Protein AF-0000000072549663 (afdb_homodimer)

InterPro domains:
  IPR003018 GAF domain [PF13185] (40-149)
  IPR029016 GAF-like domain superfamily [G3DSA:3.30.450.40] (1-154)

Sequence (330 aa):
MTKQEKISNYQLLLAQLEALLDGETNALANLSNASALLNQALPNSVFTGFYLYDGSELILGPFQGGVSCVHIALGKGVCGEVAAKRQTILVDDVRLHDNYISCDATALSEIVVPMVKNDQLLGVLDLDSRLVADYDTIDQDYLEKFVALLVEKTDWNFAMFGEKRMTKQEKISNYQLLLAQLEALLDGETNALANLSNASALLNQALPNSVFTGFYLYDGSELILGPFQGGVSCVHIALGKGVCGEVAAKRQTILVDDVRLHDNYISCDATALSEIVVPMVKNDQLLGVLDL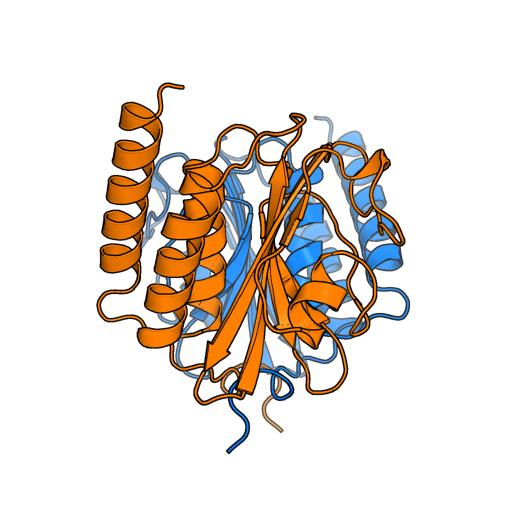DSRLVADYDTIDQDYLEKFVALLVEKTDWNFAMFGEKR

Foldseek 3Di:
DDPVVLLVLLVVLLVVLCVVLVVPAALQVSQQVNQVSVCVSQPQWQKWHWWFDPPFWTAGGHMDHDDFDGTDGQPAAQQNPCQNVVAKDWFQALVPDPNHDDGDPQFGIKIKHFQDDPNHTGTITITTGSHGRPDDPSNVVSVNVVSVSSNVSHDPDDVVDDDDD/DDPVVLLVLLVVLLVVLCVVLVVPAALQVSQQVNQVSVCVSQPQWQKWHWWFDPPFWTAGGHMDHDDFDGTDGQPAAQQNPCQNVVAKDWFQALVPDPNHDDGDPQFGIKIKHFQDDPNHTTTITITTGSHGRPDDPSNVVSVNVVSVSSNVSHDPDDPVDDDDD

pLDDT: mean 95.41, std 6.88, range [57.34, 98.94]

Solvent-accessible surface area (backbone atoms only — not comparable to full-atom values): 16985 Å² total; per-residue (Å²): 132,53,73,66,55,51,51,51,53,47,53,51,49,49,51,51,49,52,58,68,40,60,96,41,36,54,31,58,33,50,44,23,34,48,14,22,49,49,44,71,73,37,84,56,54,48,31,24,26,33,31,34,25,49,84,78,34,31,33,28,32,28,37,33,50,67,59,62,71,47,76,38,48,64,58,43,24,67,62,10,35,16,58,64,68,62,40,69,46,80,38,45,44,44,92,72,42,81,63,56,71,83,63,52,89,64,45,25,12,38,41,31,39,46,36,67,56,95,90,34,73,40,25,32,43,42,38,27,21,55,38,64,52,71,68,50,71,67,49,52,56,51,49,49,50,46,47,50,54,52,57,71,50,33,47,52,58,40,66,57,42,42,72,81,128,131,52,71,66,55,50,52,51,52,48,52,50,49,49,51,51,48,52,59,68,40,61,96,42,34,53,32,59,33,52,46,22,36,47,13,23,48,48,45,70,72,37,85,55,55,48,30,24,25,34,30,34,25,50,86,77,34,32,34,28,33,28,37,32,48,66,60,62,72,47,78,36,47,64,58,43,23,68,62,11,35,16,58,64,68,62,40,68,46,80,38,45,44,44,91,73,42,81,63,55,72,82,62,52,90,64,46,25,11,38,42,31,38,47,37,66,56,95,90,35,72,41,26,30,42,41,37,26,21,57,40,64,52,71,67,51,71,66,51,51,54,50,50,48,50,46,47,51,52,51,58,71,52,34,46,51,59,41,67,56,40,41,74,82,128

Radius of gyration: 19.13 Å; Cα contacts (8 Å, |Δi|>4): 723; chains: 2; bounding box: 38×52×51 Å

Organism: Streptococcus suis (strain BM407) (NCBI:txid568814)

Structure (mmCIF, N/CA/C/O backbone):
data_AF-0000000072549663-model_v1
#
loop_
_entity.id
_entity.type
_entity.pdbx_description
1 polymer 'GAF domain-containing protein'
#
loop_
_atom_site.group_PDB
_atom_site.id
_atom_site.type_symbol
_atom_site.label_atom_id
_atom_site.label_alt_id
_atom_site.label_comp_id
_atom_site.label_asym_id
_atom_site.label_entity_id
_atom_site.label_seq_id
_atom_site.pdbx_PDB_ins_code
_atom_site.Cartn_x
_atom_site.Cartn_y
_atom_site.Cartn_z
_atom_site.occupancy
_atom_site.B_iso_or_equiv
_atom_site.auth_seq_id
_atom_site.auth_comp_id
_atom_site.auth_asym_id
_atom_site.auth_atom_id
_atom_site.pdbx_PDB_model_num
ATOM 1 N N . MET A 1 1 ? 8.406 -7.805 -25.844 1 77.12 1 MET A N 1
ATOM 2 C CA . MET A 1 1 ? 9.633 -8.094 -25.109 1 77.12 1 MET A CA 1
ATOM 3 C C . MET A 1 1 ? 10.133 -9.5 -25.406 1 77.12 1 MET A C 1
ATOM 5 O O . MET A 1 1 ? 9.352 -10.453 -25.438 1 77.12 1 MET A O 1
ATOM 9 N N . THR A 1 2 ? 11.414 -9.625 -25.688 1 88.25 2 THR A N 1
ATOM 10 C CA . THR A 1 2 ? 11.961 -10.961 -25.922 1 88.25 2 THR A CA 1
ATOM 11 C C . THR A 1 2 ? 12.102 -11.719 -24.594 1 88.25 2 THR A C 1
ATOM 13 O O . THR A 1 2 ? 12.039 -11.117 -23.531 1 88.25 2 THR A O 1
ATOM 16 N N . LYS A 1 3 ? 12.195 -13.023 -24.734 1 92.62 3 LYS A N 1
ATOM 17 C CA . LYS A 1 3 ? 12.406 -13.844 -23.547 1 92.62 3 LYS A CA 1
ATOM 18 C C . LYS A 1 3 ? 13.648 -13.398 -22.781 1 92.62 3 LYS A C 1
ATOM 20 O O . LYS A 1 3 ? 13.625 -13.336 -21.547 1 92.62 3 LYS A O 1
ATOM 25 N N . GLN A 1 4 ? 14.688 -13.07 -23.484 1 94.5 4 GLN A N 1
ATOM 26 C CA . GLN A 1 4 ? 15.938 -12.664 -22.859 1 94.5 4 GLN A CA 1
ATOM 27 C C . GLN A 1 4 ? 15.789 -11.328 -22.141 1 94.5 4 GLN A C 1
ATOM 29 O O . GLN A 1 4 ? 16.344 -11.133 -21.047 1 94.5 4 GLN A O 1
ATOM 34 N N . GLU A 1 5 ? 15.117 -10.461 -22.766 1 94.81 5 GLU A N 1
ATOM 35 C CA . GLU A 1 5 ? 14.867 -9.164 -22.141 1 94.81 5 GLU A CA 1
ATOM 36 C C . GLU A 1 5 ? 14.031 -9.312 -20.875 1 94.81 5 GLU A C 1
ATOM 38 O O . GLU A 1 5 ? 14.297 -8.664 -19.859 1 94.81 5 GLU A O 1
ATOM 43 N N . LYS A 1 6 ? 13.062 -10.133 -20.969 1 96.25 6 LYS A N 1
ATOM 44 C CA . LYS A 1 6 ? 12.211 -10.391 -19.812 1 96.25 6 LYS A CA 1
ATOM 45 C C . LYS A 1 6 ? 13.016 -10.969 -18.656 1 96.25 6 LYS A C 1
ATOM 47 O O . LYS A 1 6 ? 12.875 -10.539 -17.516 1 96.25 6 LYS A O 1
ATOM 52 N N . ILE A 1 7 ? 13.844 -11.938 -18.922 1 97.75 7 ILE A N 1
ATOM 53 C CA . ILE A 1 7 ? 14.688 -12.57 -17.922 1 97.75 7 ILE A CA 1
ATOM 54 C C . ILE A 1 7 ? 15.625 -11.531 -17.297 1 97.75 7 ILE A C 1
ATOM 56 O O . ILE A 1 7 ? 15.758 -11.453 -16.078 1 97.75 7 ILE A O 1
ATOM 60 N N . SER A 1 8 ? 16.219 -10.688 -18.125 1 97.81 8 SER A N 1
ATOM 61 C CA . SER A 1 8 ? 17.125 -9.656 -17.641 1 97.81 8 SER A CA 1
ATOM 62 C C . SER A 1 8 ? 16.406 -8.664 -16.734 1 97.81 8 SER A C 1
ATOM 64 O O . SER A 1 8 ? 16.938 -8.234 -15.719 1 97.81 8 SER A O 1
ATOM 66 N N . ASN A 1 9 ? 15.234 -8.281 -17.141 1 97.38 9 ASN A N 1
ATOM 67 C CA . ASN A 1 9 ? 14.43 -7.367 -16.328 1 97.38 9 ASN A CA 1
ATOM 68 C C . ASN A 1 9 ? 14.109 -7.965 -14.969 1 97.38 9 ASN A C 1
ATOM 70 O O . ASN A 1 9 ? 14.156 -7.27 -13.953 1 97.38 9 ASN A O 1
ATOM 74 N N . TYR A 1 10 ? 13.82 -9.234 -14.938 1 98.38 10 TYR A N 1
ATOM 75 C CA . TYR A 1 10 ? 13.5 -9.891 -13.68 1 98.38 10 TYR A CA 1
ATOM 76 C C . TYR A 1 10 ? 14.742 -10.039 -12.805 1 98.38 10 TYR A C 1
ATOM 78 O O . TYR A 1 10 ? 14.664 -9.945 -11.578 1 98.38 10 TYR A O 1
ATOM 86 N N . GLN A 1 11 ? 15.852 -10.312 -13.461 1 98.56 11 GLN A N 1
ATOM 87 C CA . GLN A 1 11 ? 17.094 -10.383 -12.695 1 98.56 11 GLN A CA 1
ATOM 88 C C . GLN A 1 11 ? 17.422 -9.047 -12.031 1 98.56 11 GLN A C 1
ATOM 90 O O . GLN A 1 11 ? 17.844 -9.008 -10.875 1 98.56 11 GLN A O 1
ATOM 95 N N . LEU A 1 12 ? 17.203 -8 -12.781 1 98.38 12 LEU A N 1
ATOM 96 C CA . LEU A 1 12 ? 17.375 -6.672 -12.211 1 98.38 12 LEU A CA 1
ATOM 97 C C . LEU A 1 12 ? 16.375 -6.441 -11.07 1 98.38 12 LEU A C 1
ATOM 99 O O . LEU A 1 12 ? 16.734 -5.887 -10.031 1 98.38 12 LEU A O 1
ATOM 103 N N . LEU A 1 13 ? 15.164 -6.82 -11.266 1 98.62 13 LEU A N 1
ATOM 104 C CA . LEU A 1 13 ? 14.125 -6.691 -10.25 1 98.62 13 LEU A CA 1
ATOM 105 C C . LEU A 1 13 ? 14.516 -7.418 -8.969 1 98.62 13 LEU A C 1
ATOM 107 O O . LEU A 1 13 ? 14.375 -6.875 -7.871 1 98.62 13 LEU A O 1
ATOM 111 N N . LEU A 1 14 ? 15.008 -8.656 -9.086 1 98.75 14 LEU A N 1
ATOM 112 C CA . LEU A 1 14 ? 15.406 -9.445 -7.926 1 98.75 14 LEU A CA 1
ATOM 113 C C . LEU A 1 14 ? 16.578 -8.797 -7.203 1 98.75 14 LEU A C 1
ATOM 115 O O . LEU A 1 14 ? 16.625 -8.797 -5.973 1 98.75 14 LEU A O 1
ATOM 119 N N . ALA A 1 15 ? 17.484 -8.227 -7.969 1 98.75 15 ALA A N 1
ATOM 120 C CA . ALA A 1 15 ? 18.609 -7.516 -7.367 1 98.75 15 ALA A CA 1
ATOM 121 C C . ALA A 1 15 ? 18.141 -6.289 -6.594 1 98.75 15 ALA A C 1
ATOM 123 O O . ALA A 1 15 ? 18.641 -6.008 -5.504 1 98.75 15 ALA A O 1
ATOM 124 N N . GLN A 1 16 ? 17.25 -5.57 -7.152 1 98.5 16 GLN A N 1
ATOM 125 C CA . GLN A 1 16 ? 16.703 -4.387 -6.496 1 98.5 16 GLN A CA 1
ATOM 126 C C . GLN A 1 16 ? 15.945 -4.766 -5.219 1 98.5 16 GLN A C 1
ATOM 128 O O . GLN A 1 16 ? 16.047 -4.074 -4.207 1 98.5 16 GLN A O 1
ATOM 133 N N . LEU A 1 17 ? 15.211 -5.867 -5.312 1 98.75 17 LEU A N 1
ATOM 134 C CA . LEU A 1 17 ? 14.508 -6.336 -4.121 1 98.75 17 LEU A CA 1
ATOM 135 C C . LEU A 1 17 ? 15.5 -6.707 -3.021 1 98.75 17 LEU A C 1
ATOM 137 O O . LEU A 1 17 ? 15.289 -6.363 -1.854 1 98.75 17 LEU A O 1
ATOM 141 N N . GLU A 1 18 ? 16.516 -7.422 -3.389 1 98.56 18 GLU A N 1
ATOM 142 C CA . GLU A 1 18 ? 17.531 -7.801 -2.416 1 98.56 18 GLU A CA 1
ATOM 143 C C . GLU A 1 18 ? 18.125 -6.574 -1.732 1 98.56 18 GLU A C 1
ATOM 145 O O . GLU A 1 18 ? 18.312 -6.566 -0.515 1 98.56 18 GLU A O 1
ATOM 150 N N . ALA A 1 19 ? 18.406 -5.578 -2.484 1 98 19 ALA A N 1
ATOM 151 C CA . ALA A 1 19 ? 18.953 -4.34 -1.94 1 98 19 ALA A CA 1
ATOM 152 C C . ALA A 1 19 ? 17.953 -3.648 -1.027 1 98 19 ALA A C 1
ATOM 154 O O . ALA A 1 19 ? 18.312 -3.148 0.041 1 98 19 ALA A O 1
ATOM 155 N N . LEU A 1 20 ? 16.75 -3.623 -1.486 1 96.94 20 LEU A N 1
ATOM 156 C CA . LEU A 1 20 ? 15.672 -2.994 -0.747 1 96.94 20 LEU A CA 1
ATOM 157 C C . LEU A 1 20 ? 15.477 -3.662 0.609 1 96.94 20 LEU A C 1
ATOM 159 O O . LEU A 1 20 ? 15.148 -2.996 1.595 1 96.94 20 LEU A O 1
ATOM 163 N N . LEU A 1 21 ? 15.656 -4.945 0.671 1 98.12 21 LEU A N 1
ATOM 164 C CA . LEU A 1 21 ? 15.383 -5.738 1.864 1 98.12 21 LEU A CA 1
ATOM 165 C C . LEU A 1 21 ? 16.625 -5.859 2.74 1 98.12 21 LEU A C 1
ATOM 167 O O . LEU A 1 21 ? 16.562 -6.402 3.844 1 98.12 21 LEU A O 1
ATOM 171 N N . ASP A 1 22 ? 17.75 -5.383 2.25 1 97.19 22 ASP A N 1
ATOM 172 C CA . ASP A 1 22 ? 18.984 -5.504 3.012 1 97.19 22 ASP A CA 1
ATOM 173 C C . ASP A 1 22 ? 18.891 -4.746 4.332 1 97.19 22 ASP A C 1
ATOM 175 O O . ASP A 1 22 ? 18.766 -3.52 4.344 1 97.19 22 ASP A O 1
ATOM 179 N N . GLY A 1 23 ? 18.875 -5.477 5.457 1 96.5 23 GLY A N 1
ATOM 180 C CA . GLY A 1 23 ? 18.812 -4.883 6.781 1 96.5 23 GLY A CA 1
ATOM 181 C C . GLY A 1 23 ? 17.406 -4.469 7.184 1 96.5 23 GLY A C 1
ATOM 182 O O . GLY A 1 23 ? 17.234 -3.779 8.188 1 96.5 23 GLY A O 1
ATOM 183 N N . GLU A 1 24 ? 16.438 -4.766 6.391 1 97.94 24 GLU A N 1
ATOM 184 C CA . GLU A 1 24 ? 15.047 -4.438 6.68 1 97.94 24 GLU A CA 1
ATOM 185 C C . GLU A 1 24 ? 14.195 -5.699 6.777 1 97.94 24 GLU A C 1
ATOM 187 O O . GLU A 1 24 ? 14.078 -6.453 5.812 1 97.94 24 GLU A O 1
ATOM 192 N N . THR A 1 25 ? 13.57 -5.84 7.91 1 98.06 25 THR A N 1
ATOM 193 C CA . THR A 1 25 ? 12.812 -7.074 8.086 1 98.06 25 THR A CA 1
ATOM 194 C C . THR A 1 25 ? 11.336 -6.77 8.344 1 98.06 25 THR A C 1
ATOM 196 O O . THR A 1 25 ? 10.516 -7.684 8.422 1 98.06 25 THR A O 1
ATOM 199 N N . ASN A 1 26 ? 10.938 -5.52 8.461 1 98.44 26 ASN A N 1
ATOM 200 C CA . ASN A 1 26 ? 9.562 -5.176 8.797 1 98.44 26 ASN A CA 1
ATOM 201 C C . ASN A 1 26 ? 8.594 -5.602 7.703 1 98.44 26 ASN A C 1
ATOM 203 O O . ASN A 1 26 ? 8.734 -5.199 6.547 1 98.44 26 ASN A O 1
ATOM 207 N N . ALA A 1 27 ? 7.613 -6.305 8.055 1 98.5 27 ALA A N 1
ATOM 208 C CA . ALA A 1 27 ? 6.715 -6.922 7.082 1 98.5 27 ALA A CA 1
ATOM 209 C C . ALA A 1 27 ? 5.91 -5.867 6.332 1 98.5 27 ALA A C 1
ATOM 211 O O . ALA A 1 27 ? 5.801 -5.914 5.105 1 98.5 27 ALA A O 1
ATOM 212 N N . LEU A 1 28 ? 5.363 -4.941 7.066 1 98.69 28 LEU A N 1
ATOM 213 C CA . LEU A 1 28 ? 4.523 -3.918 6.453 1 98.69 28 LEU A CA 1
ATOM 214 C C . LEU A 1 28 ? 5.324 -3.086 5.457 1 98.69 28 LEU A C 1
ATOM 216 O O . LEU A 1 28 ? 4.883 -2.875 4.324 1 98.69 28 LEU A O 1
ATOM 220 N N . ALA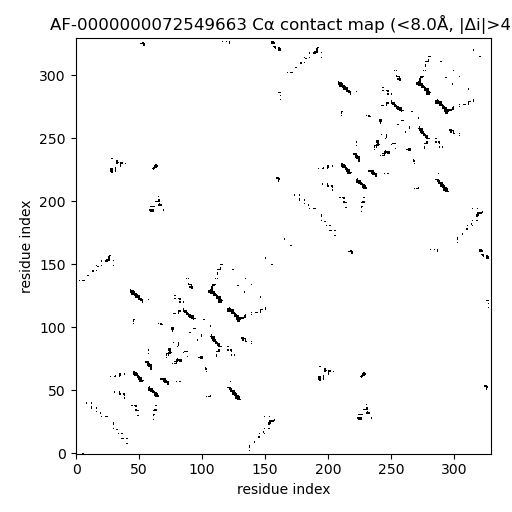 A 1 29 ? 6.492 -2.639 5.836 1 98.75 29 ALA A N 1
ATOM 221 C CA . ALA A 1 29 ? 7.348 -1.813 4.984 1 98.75 29 ALA A CA 1
ATOM 222 C C . ALA A 1 29 ? 7.816 -2.592 3.76 1 98.75 29 ALA A C 1
ATOM 224 O O . ALA A 1 29 ? 7.812 -2.068 2.643 1 98.75 29 ALA A O 1
ATOM 225 N N . ASN A 1 30 ? 8.211 -3.824 3.992 1 98.88 30 ASN A N 1
ATOM 226 C CA . ASN A 1 30 ? 8.703 -4.656 2.9 1 98.88 30 ASN A CA 1
ATOM 227 C C . ASN A 1 30 ? 7.617 -4.91 1.854 1 98.88 30 ASN A C 1
ATOM 229 O O . ASN A 1 30 ? 7.875 -4.812 0.652 1 98.88 30 ASN A O 1
ATOM 233 N N . LEU A 1 31 ? 6.402 -5.215 2.32 1 98.94 31 LEU A N 1
ATOM 234 C CA . LEU A 1 31 ? 5.297 -5.434 1.395 1 98.94 31 LEU A CA 1
ATOM 235 C C . LEU A 1 31 ? 4.961 -4.152 0.638 1 98.94 31 LEU A C 1
ATOM 237 O O . LEU A 1 31 ? 4.715 -4.188 -0.57 1 98.94 31 LEU A O 1
ATOM 241 N N . SER A 1 32 ? 4.973 -3.008 1.353 1 98.88 32 SER A N 1
ATOM 242 C CA . SER A 1 32 ? 4.648 -1.722 0.745 1 98.88 32 SER A CA 1
ATOM 243 C C . SER A 1 32 ? 5.656 -1.355 -0.342 1 98.88 32 SER A C 1
ATOM 245 O O . SER A 1 32 ? 5.273 -1.097 -1.485 1 98.88 32 SER A O 1
ATOM 247 N N . ASN A 1 33 ? 6.906 -1.423 -0.052 1 98.69 33 ASN A N 1
ATOM 248 C CA . ASN A 1 33 ? 7.934 -1.069 -1.028 1 98.69 33 ASN A CA 1
ATOM 249 C C . ASN A 1 33 ? 8.047 -2.121 -2.129 1 98.69 33 ASN A C 1
ATOM 251 O O . ASN A 1 33 ? 8.328 -1.79 -3.283 1 98.69 33 ASN A O 1
ATOM 255 N N . ALA A 1 34 ? 7.82 -3.393 -1.798 1 98.94 34 ALA A N 1
ATOM 256 C CA . ALA A 1 34 ? 7.844 -4.43 -2.828 1 98.94 34 ALA A CA 1
ATOM 257 C C . ALA A 1 34 ? 6.758 -4.184 -3.873 1 98.94 34 ALA A C 1
ATOM 259 O O . ALA A 1 34 ? 6.984 -4.383 -5.07 1 98.94 34 ALA A O 1
ATOM 260 N N . SER A 1 35 ? 5.574 -3.801 -3.426 1 98.88 35 SER A N 1
ATOM 261 C CA . SER A 1 35 ? 4.512 -3.504 -4.383 1 98.88 35 SER A CA 1
ATOM 262 C C . SER A 1 35 ? 4.906 -2.361 -5.309 1 98.88 35 SER A C 1
ATOM 264 O O . SER A 1 35 ? 4.621 -2.4 -6.508 1 98.88 35 SER A O 1
ATOM 266 N N . ALA A 1 36 ? 5.555 -1.344 -4.75 1 98.5 36 ALA A N 1
ATOM 267 C CA . ALA A 1 36 ? 6.016 -0.212 -5.547 1 98.5 36 ALA A CA 1
ATOM 268 C C . ALA A 1 36 ? 7.066 -0.649 -6.562 1 98.5 36 ALA A C 1
ATOM 270 O O . ALA A 1 36 ? 7.027 -0.243 -7.727 1 98.5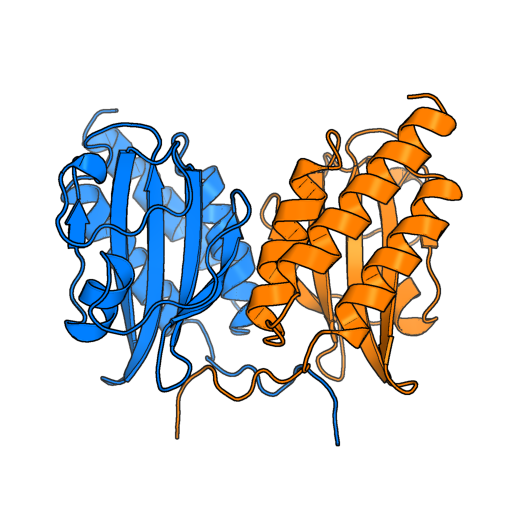 36 ALA A O 1
ATOM 271 N N . LEU A 1 37 ? 7.984 -1.455 -6.113 1 98.69 37 LEU A N 1
ATOM 272 C CA . LEU A 1 37 ? 9.047 -1.96 -6.973 1 98.69 37 LEU A CA 1
ATOM 273 C C . LEU A 1 37 ? 8.477 -2.764 -8.133 1 98.69 37 LEU A C 1
ATOM 275 O O . LEU A 1 37 ? 8.891 -2.584 -9.281 1 98.69 37 LEU A O 1
ATOM 279 N N . LEU A 1 38 ? 7.523 -3.664 -7.855 1 98.81 38 LEU A N 1
ATOM 280 C CA . LEU A 1 38 ? 6.867 -4.469 -8.875 1 98.81 38 LEU A CA 1
ATOM 281 C C . LEU A 1 38 ? 6.145 -3.58 -9.883 1 98.81 38 LEU A C 1
ATOM 283 O O . LEU A 1 38 ? 6.242 -3.805 -11.094 1 98.81 38 LEU A O 1
ATOM 287 N N . ASN A 1 39 ? 5.438 -2.605 -9.359 1 98.44 39 ASN A N 1
ATOM 288 C CA . ASN A 1 39 ? 4.703 -1.7 -10.242 1 98.44 39 ASN A CA 1
ATOM 289 C C . ASN A 1 39 ? 5.637 -0.965 -11.195 1 98.44 39 ASN A C 1
ATOM 291 O O . ASN A 1 39 ? 5.285 -0.727 -12.352 1 98.44 39 ASN A O 1
ATOM 295 N N . GLN A 1 40 ? 6.766 -0.58 -10.75 1 96.81 40 GLN A N 1
ATOM 296 C CA . GLN A 1 40 ? 7.762 0.098 -11.57 1 96.81 40 GLN A CA 1
ATOM 297 C C . GLN A 1 40 ? 8.328 -0.842 -12.633 1 96.81 40 GLN A C 1
ATOM 299 O O . GLN A 1 40 ? 8.625 -0.418 -13.75 1 96.81 40 GLN A O 1
ATOM 304 N N . ALA A 1 41 ? 8.453 -2.068 -12.305 1 97.44 41 ALA A N 1
ATOM 305 C CA . ALA A 1 41 ? 9.133 -3.037 -13.156 1 97.44 41 ALA A CA 1
ATOM 306 C C . ALA A 1 41 ? 8.195 -3.6 -14.219 1 97.44 41 ALA A C 1
ATOM 308 O O . ALA A 1 41 ? 8.641 -4.102 -15.25 1 97.44 41 ALA A O 1
ATOM 309 N N . LEU A 1 42 ? 6.844 -3.568 -13.945 1 97 42 LEU A N 1
ATOM 310 C CA . LEU A 1 42 ? 5.844 -4.184 -14.82 1 97 42 LEU A CA 1
ATOM 311 C C . LEU A 1 42 ? 4.965 -3.121 -15.469 1 97 42 LEU A C 1
ATOM 313 O O . LEU A 1 42 ? 3.955 -2.709 -14.898 1 97 42 LEU A O 1
ATOM 317 N N . PRO A 1 43 ? 5.238 -2.762 -16.625 1 92.88 43 PRO A N 1
ATOM 318 C CA . PRO A 1 43 ? 4.699 -1.536 -17.219 1 92.88 43 PRO A CA 1
ATOM 319 C C . PRO A 1 43 ? 3.203 -1.635 -17.516 1 92.88 43 PRO A C 1
ATOM 321 O O . PRO A 1 43 ? 2.533 -0.611 -17.672 1 92.88 43 PRO A O 1
ATOM 324 N N . ASN A 1 44 ? 2.648 -2.854 -17.656 1 96.88 44 ASN A N 1
ATOM 325 C CA . ASN A 1 44 ? 1.245 -2.992 -18.047 1 96.88 44 ASN A CA 1
ATOM 326 C C . ASN A 1 44 ? 0.365 -3.283 -16.828 1 96.88 44 ASN A C 1
ATOM 328 O O . ASN A 1 44 ? -0.799 -3.658 -16.984 1 96.88 44 ASN A O 1
ATOM 332 N N . SER A 1 45 ? 0.91 -3.061 -15.648 1 96.81 45 SER A N 1
ATOM 333 C CA . SER A 1 45 ? 0.224 -3.451 -14.422 1 96.81 45 SER A CA 1
ATOM 334 C C . SER A 1 45 ? -0.959 -2.531 -14.133 1 96.81 45 SER A C 1
ATOM 336 O O . SER A 1 45 ? -0.86 -1.314 -14.297 1 96.81 45 SER A O 1
ATOM 338 N N . VAL A 1 46 ? -2.014 -3.17 -13.773 1 96.25 46 VAL A N 1
ATOM 339 C CA . VAL A 1 46 ? -3.195 -2.49 -13.25 1 96.25 46 VAL A CA 1
ATOM 340 C C . VAL A 1 46 ? -3.219 -2.594 -11.727 1 96.25 46 VAL A C 1
ATOM 342 O O . VAL A 1 46 ? -3.701 -1.686 -11.047 1 96.25 46 VAL A O 1
ATOM 345 N N . PHE A 1 47 ? -2.746 -3.664 -11.25 1 97.88 47 PHE A N 1
ATOM 346 C CA . PHE A 1 47 ? -2.666 -3.965 -9.828 1 97.88 47 PHE A CA 1
ATOM 347 C C . PHE A 1 47 ? -1.415 -4.777 -9.516 1 97.88 47 PHE A C 1
ATOM 349 O O . PHE A 1 47 ? -1.148 -5.789 -10.164 1 97.88 47 PHE A O 1
ATOM 356 N N . THR A 1 48 ? -0.616 -4.324 -8.602 1 98.62 48 THR A N 1
ATOM 357 C CA . THR A 1 48 ? 0.517 -5.043 -8.023 1 98.62 48 THR A CA 1
ATOM 358 C C . THR A 1 48 ? 0.466 -4.996 -6.5 1 98.62 48 THR A C 1
ATOM 360 O O . THR A 1 48 ? 0.674 -3.943 -5.898 1 98.62 48 THR A O 1
ATOM 363 N N . GLY A 1 49 ? 0.078 -6.129 -5.93 1 98.69 49 GLY A N 1
ATOM 364 C CA . GLY A 1 49 ? -0.02 -6.027 -4.48 1 98.69 49 GLY A CA 1
ATOM 365 C C . GLY A 1 49 ? -0.329 -7.352 -3.809 1 98.69 49 GLY A C 1
ATOM 366 O O . GLY A 1 49 ? -0.15 -8.414 -4.406 1 98.69 49 GLY A O 1
ATOM 367 N N . PHE A 1 50 ? -0.666 -7.234 -2.564 1 98.94 50 PHE A N 1
ATOM 368 C CA . PHE A 1 50 ? -0.723 -8.406 -1.696 1 98.94 50 PHE A CA 1
ATOM 369 C C . PHE A 1 50 ? -2.09 -8.523 -1.031 1 98.94 50 PHE A C 1
ATOM 371 O O . PHE A 1 50 ? -2.699 -7.512 -0.674 1 98.94 50 PHE A O 1
ATOM 378 N N . TYR A 1 51 ? -2.574 -9.664 -0.905 1 98.81 51 TYR A N 1
ATOM 379 C CA . TYR A 1 51 ? -3.609 -10.039 0.054 1 98.81 51 TYR A CA 1
ATOM 380 C C . TYR A 1 51 ? -3.031 -10.906 1.164 1 98.81 51 TYR A C 1
ATOM 382 O O . TYR A 1 51 ? -2.314 -11.875 0.896 1 98.81 51 TYR A O 1
ATOM 390 N N . LEU A 1 52 ? -3.309 -10.539 2.383 1 98.88 52 LEU A N 1
ATOM 391 C CA . LEU A 1 52 ? -2.75 -11.273 3.516 1 98.88 52 LEU A CA 1
ATOM 392 C C . LEU A 1 52 ? -3.807 -12.164 4.16 1 98.88 52 LEU A C 1
ATOM 394 O O . LEU A 1 52 ? -4.973 -11.773 4.27 1 98.88 52 LEU A O 1
ATOM 398 N N . TYR A 1 53 ? -3.398 -13.328 4.598 1 98.69 53 TYR A N 1
ATOM 399 C CA . TYR A 1 53 ? -4.273 -14.289 5.262 1 98.69 53 TYR A CA 1
ATOM 400 C C . TYR A 1 53 ? -4.461 -13.93 6.73 1 98.69 53 TYR A C 1
ATOM 402 O O . TYR A 1 53 ? -3.484 -13.75 7.461 1 98.69 53 TYR A O 1
ATOM 410 N N . ASP A 1 54 ? -5.691 -13.805 7.117 1 97.75 54 ASP A N 1
ATOM 411 C CA . ASP A 1 54 ? -5.953 -13.383 8.492 1 97.75 54 ASP A CA 1
ATOM 412 C C . ASP A 1 54 ? -6.336 -14.578 9.367 1 97.75 54 ASP A C 1
ATOM 414 O O . ASP A 1 54 ? -6.801 -14.398 10.492 1 97.75 54 ASP A O 1
ATOM 418 N N . GLY A 1 55 ? -6.152 -15.727 8.891 1 96.75 55 GLY A N 1
ATOM 419 C CA . GLY A 1 55 ? -6.559 -16.938 9.578 1 96.75 55 GLY A CA 1
ATOM 420 C C . GLY A 1 55 ? -7.867 -17.516 9.062 1 96.75 55 GLY A C 1
ATOM 421 O O . GLY A 1 55 ? -8.195 -18.656 9.336 1 96.75 55 GLY A O 1
ATOM 422 N N . SER A 1 56 ? -8.609 -16.781 8.273 1 97.62 56 SER A N 1
ATOM 423 C CA . SER A 1 56 ? -9.906 -17.203 7.754 1 97.62 56 SER A CA 1
ATOM 424 C C . SER A 1 56 ? -10.039 -16.875 6.27 1 97.62 56 SER A C 1
ATOM 426 O O . SER A 1 56 ? -10.477 -17.719 5.48 1 97.62 56 SER A O 1
ATOM 428 N N . GLU A 1 57 ? -9.672 -15.742 5.844 1 98.44 57 GLU A N 1
ATOM 429 C CA . GLU A 1 57 ? -9.766 -15.266 4.465 1 98.44 57 GLU A CA 1
ATOM 430 C C . GLU A 1 57 ? -8.578 -14.367 4.121 1 98.44 57 GLU A C 1
ATOM 432 O O . GLU A 1 57 ? -7.734 -14.086 4.973 1 98.44 57 GLU A O 1
ATOM 437 N N . LEU A 1 58 ? -8.531 -13.992 2.867 1 98.5 58 LEU A N 1
ATOM 438 C CA . LEU A 1 58 ? -7.555 -13.016 2.41 1 98.5 58 LEU A CA 1
ATOM 439 C C . LEU A 1 58 ? -8.086 -11.594 2.592 1 98.5 58 LEU A C 1
ATOM 441 O O . LEU A 1 58 ? -9.234 -11.312 2.256 1 98.5 58 LEU A O 1
ATOM 445 N N . ILE A 1 59 ? -7.188 -10.758 3.133 1 98.75 59 ILE A N 1
ATOM 446 C CA . ILE A 1 59 ? -7.496 -9.344 3.328 1 98.75 59 ILE A CA 1
ATOM 447 C C . ILE A 1 59 ? -6.551 -8.492 2.484 1 98.75 59 ILE A C 1
ATOM 449 O O . ILE A 1 59 ? -5.355 -8.773 2.404 1 98.75 59 ILE A O 1
ATOM 453 N N . LEU A 1 60 ? -7.098 -7.473 1.908 1 98.62 60 LEU A N 1
ATOM 454 C CA . LEU A 1 60 ? -6.305 -6.57 1.079 1 98.62 60 LEU A CA 1
ATOM 455 C C . LEU A 1 60 ? -5.156 -5.961 1.88 1 98.62 60 LEU A C 1
ATOM 457 O O . LEU A 1 60 ? -5.375 -5.402 2.957 1 98.62 60 LEU A O 1
ATOM 461 N N . GLY A 1 61 ? -3.928 -6.129 1.362 1 98.81 61 GLY A N 1
ATOM 462 C CA . GLY A 1 61 ? -2.73 -5.508 1.906 1 98.81 61 GLY A CA 1
ATOM 463 C C . GLY A 1 61 ? -2.164 -4.422 1.011 1 98.81 61 GLY A C 1
ATOM 464 O O . GLY A 1 61 ? -2.875 -3.869 0.169 1 98.81 61 GLY A O 1
ATOM 465 N N . PRO A 1 62 ? -0.921 -4.043 1.224 1 98.94 62 PRO A N 1
ATOM 466 C CA . PRO A 1 62 ? -0.294 -3.002 0.408 1 98.94 62 PRO A CA 1
ATOM 467 C C . PRO A 1 62 ? -0.319 -3.326 -1.084 1 98.94 62 PRO A C 1
ATOM 469 O O . PRO A 1 62 ? -0.116 -4.48 -1.473 1 98.94 62 PRO A O 1
ATOM 472 N N . PHE A 1 63 ? -0.602 -2.297 -1.895 1 98.81 63 PHE A N 1
ATOM 473 C CA . PHE A 1 63 ? -0.639 -2.484 -3.34 1 98.81 63 PHE A CA 1
ATOM 474 C C . PHE A 1 63 ? -0.443 -1.157 -4.062 1 98.81 63 PHE A C 1
ATOM 476 O O . PHE A 1 63 ? -0.437 -0.097 -3.436 1 98.81 63 PHE A O 1
ATOM 483 N N . GLN A 1 64 ? -0.168 -1.265 -5.293 1 98.62 64 GLN A N 1
ATOM 484 C CA . GLN A 1 64 ? -0.241 -0.167 -6.254 1 98.62 64 GLN A CA 1
ATOM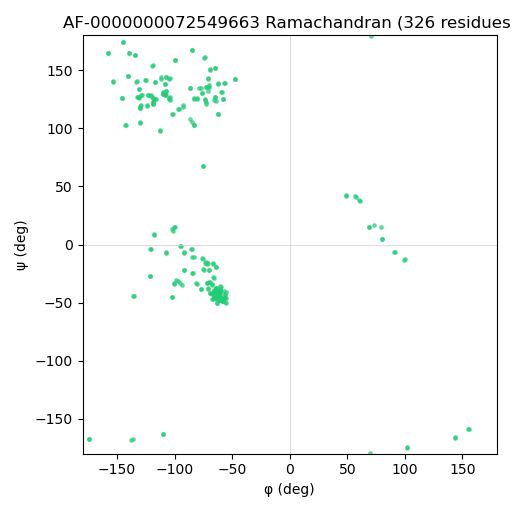 485 C C . GLN A 1 64 ? -1.392 -0.372 -7.234 1 98.62 64 GLN A C 1
ATOM 487 O O . GLN A 1 64 ? -1.541 -1.453 -7.809 1 98.62 64 GLN A O 1
ATOM 492 N N . GLY A 1 65 ? -2.217 0.578 -7.426 1 97.62 65 GLY A N 1
ATOM 493 C CA . GLY A 1 65 ? -3.357 0.462 -8.32 1 97.62 65 GLY A CA 1
ATOM 494 C C . GLY A 1 65 ? -4.59 1.189 -7.812 1 97.62 65 GLY A C 1
ATOM 495 O O . GLY A 1 65 ? -4.484 2.088 -6.973 1 97.62 65 GLY A O 1
ATOM 496 N N . GLY A 1 66 ? -5.73 0.881 -8.414 1 96.44 66 GLY A N 1
ATOM 497 C CA . GLY A 1 66 ? -6.98 1.497 -8 1 96.44 66 GLY A CA 1
ATOM 498 C C . GLY A 1 66 ? -7.637 0.781 -6.836 1 96.44 66 GLY A C 1
ATOM 499 O O . GLY A 1 66 ? -7.215 -0.31 -6.449 1 96.44 66 GLY A O 1
ATOM 500 N N . VAL A 1 67 ? -8.625 1.461 -6.266 1 97.25 67 VAL A N 1
ATOM 501 C CA . VAL A 1 67 ? -9.375 0.884 -5.156 1 97.25 67 VAL A CA 1
ATOM 502 C C . VAL A 1 67 ? -9.789 -0.546 -5.496 1 97.25 67 VAL A C 1
ATOM 504 O O . VAL A 1 67 ? -10.219 -0.824 -6.617 1 97.25 67 VAL A O 1
ATOM 507 N N . SER A 1 68 ? -9.734 -1.422 -4.438 1 95.75 68 SER A N 1
ATOM 508 C CA . SER A 1 68 ? -9.883 -2.852 -4.699 1 95.75 68 SER A CA 1
ATOM 509 C C . SER A 1 68 ? -10.734 -3.525 -3.627 1 95.75 68 SER A C 1
ATOM 511 O O . SER A 1 68 ? -10.969 -2.949 -2.562 1 95.75 68 SER A O 1
ATOM 513 N N . CYS A 1 69 ? -11.156 -4.75 -4 1 94.94 69 CYS A N 1
ATOM 514 C CA . CYS A 1 69 ? -11.93 -5.531 -3.043 1 94.94 69 CYS A CA 1
ATOM 515 C C . CYS A 1 69 ? -11.086 -5.898 -1.828 1 94.94 69 CYS A C 1
ATOM 517 O O . CYS A 1 69 ? -9.883 -6.117 -1.948 1 94.94 69 CYS A O 1
ATOM 519 N N . VAL A 1 70 ? -11.789 -6.07 -0.708 1 97.06 70 VAL A N 1
ATOM 520 C CA . VAL A 1 70 ? -11.07 -6.172 0.558 1 97.06 70 VAL A CA 1
ATOM 521 C C . VAL A 1 70 ? -11 -7.637 0.995 1 97.06 70 VAL A C 1
ATOM 523 O O . VAL A 1 70 ? -9.953 -8.109 1.446 1 97.06 70 VAL A O 1
ATOM 526 N N . HIS A 1 71 ? -12.125 -8.336 0.901 1 97.62 71 HIS A N 1
ATOM 527 C CA . HIS A 1 71 ? -12.242 -9.695 1.419 1 97.62 71 HIS A CA 1
ATOM 528 C C . HIS A 1 71 ? -12.297 -10.719 0.286 1 97.62 71 HIS A C 1
ATOM 530 O O . HIS A 1 71 ? -13.102 -10.578 -0.639 1 97.62 71 HIS A O 1
ATOM 536 N N . ILE A 1 72 ? -11.461 -11.695 0.385 1 97 72 ILE A N 1
ATOM 537 C CA . ILE A 1 72 ? -11.5 -12.805 -0.561 1 97 72 ILE A CA 1
ATOM 538 C C . ILE A 1 72 ? -11.5 -14.133 0.2 1 97 72 ILE A C 1
ATOM 540 O O . ILE A 1 72 ? -10.531 -14.461 0.891 1 97 72 ILE A O 1
ATOM 544 N N . ALA A 1 73 ? -12.523 -14.836 0.041 1 96.94 73 ALA A N 1
ATOM 545 C CA . ALA A 1 73 ? -12.625 -16.141 0.686 1 96.94 73 ALA A CA 1
ATOM 546 C C . ALA A 1 73 ? -11.656 -17.141 0.062 1 96.94 73 ALA A C 1
ATOM 548 O O . ALA A 1 73 ? -11.359 -17.062 -1.134 1 96.94 73 ALA A O 1
ATOM 549 N N . LEU A 1 74 ? -11.219 -18.078 0.872 1 97.12 74 LEU A N 1
ATOM 550 C CA . LEU A 1 74 ? -10.43 -19.172 0.303 1 97.12 74 LEU A CA 1
ATOM 551 C C . LEU A 1 74 ? -11.219 -19.922 -0.762 1 97.12 74 LEU A C 1
ATOM 553 O O . LEU A 1 74 ? -12.414 -20.188 -0.584 1 97.12 74 LEU A O 1
ATOM 557 N N . GLY A 1 75 ? -10.555 -20.125 -1.908 1 95.62 75 GLY A N 1
ATOM 558 C CA . GLY A 1 75 ? -11.172 -20.891 -2.977 1 95.62 75 GLY A CA 1
ATOM 559 C C . GLY A 1 75 ? -11.969 -20.031 -3.945 1 95.62 75 GLY A C 1
ATOM 560 O O . GLY A 1 75 ? -12.375 -20.516 -5.008 1 95.62 75 GLY A O 1
ATOM 561 N N . LYS A 1 76 ? -12.102 -18.766 -3.637 1 93.88 76 LYS A N 1
ATOM 562 C CA . LYS A 1 76 ? -12.906 -17.891 -4.484 1 93.88 76 LYS A CA 1
ATOM 563 C C . LYS A 1 76 ? -12.023 -16.984 -5.332 1 93.88 76 LYS A C 1
ATOM 565 O O . LYS A 1 76 ? -11.211 -16.219 -4.797 1 93.88 76 LYS A O 1
ATOM 570 N N . GLY A 1 77 ? -12.297 -17.062 -6.594 1 93.44 77 GLY A N 1
ATOM 571 C CA . GLY A 1 77 ? -11.445 -16.281 -7.488 1 93.44 77 GLY A CA 1
ATOM 572 C C . GLY A 1 77 ? -10.039 -16.828 -7.598 1 93.44 77 GLY A C 1
ATOM 573 O O . GLY A 1 77 ? -9.703 -17.828 -6.961 1 93.44 77 GLY A O 1
ATOM 574 N N . VAL A 1 78 ? -9.281 -16.172 -8.383 1 96 78 VAL A N 1
ATOM 575 C CA . VAL A 1 78 ? -7.918 -16.641 -8.625 1 96 78 VAL A CA 1
ATOM 576 C C . VAL A 1 78 ? -7.109 -16.578 -7.328 1 96 78 VAL A C 1
ATOM 578 O O . VAL A 1 78 ? -6.434 -17.531 -6.957 1 96 78 VAL A O 1
ATOM 581 N N . CYS A 1 79 ? -7.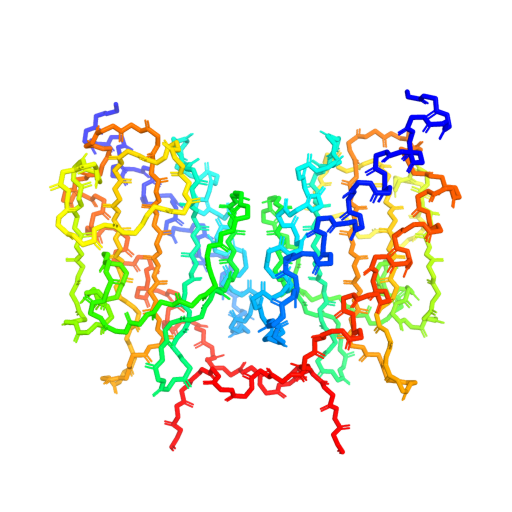195 -15.453 -6.613 1 97.38 79 CYS A N 1
ATOM 582 C CA . CYS A 1 79 ? -6.473 -15.289 -5.355 1 97.38 79 CYS A CA 1
ATOM 583 C C . CYS A 1 79 ? -6.895 -16.344 -4.34 1 97.38 79 CYS A C 1
ATOM 585 O O . CYS A 1 79 ? -6.047 -16.969 -3.697 1 97.38 79 CYS A O 1
ATOM 587 N N . GLY A 1 80 ? -8.195 -16.5 -4.219 1 97.25 80 GLY A N 1
ATOM 588 C CA . GLY A 1 80 ? -8.695 -17.484 -3.271 1 97.25 80 GLY A CA 1
ATOM 589 C C . GLY A 1 80 ? -8.273 -18.891 -3.609 1 97.25 80 GLY A C 1
ATOM 590 O O . GLY A 1 80 ? -7.957 -19.688 -2.717 1 97.25 80 GLY A O 1
ATOM 591 N N . GLU A 1 81 ? -8.289 -19.219 -4.883 1 97.12 81 GLU A N 1
ATOM 592 C CA . GLU A 1 81 ? -7.867 -20.547 -5.324 1 97.12 81 GLU A CA 1
ATOM 593 C C . GLU A 1 81 ? -6.391 -20.781 -5.012 1 97.12 81 GLU A C 1
ATOM 595 O O . GLU A 1 81 ? -6.02 -21.859 -4.527 1 97.12 81 GLU A O 1
ATOM 600 N N . VAL A 1 82 ? -5.602 -19.797 -5.301 1 98.25 82 VAL A N 1
ATOM 601 C CA . VAL A 1 82 ? -4.172 -19.891 -5.031 1 98.25 82 VAL A CA 1
ATOM 602 C C . VAL A 1 82 ? -3.939 -20.062 -3.531 1 98.25 82 VAL A C 1
ATOM 604 O O . VAL A 1 82 ? -3.115 -20.875 -3.111 1 98.25 82 VAL A O 1
ATOM 607 N N . ALA A 1 83 ? -4.648 -19.297 -2.727 1 98.44 83 ALA A N 1
ATOM 608 C CA . ALA A 1 83 ? -4.52 -19.391 -1.274 1 98.44 83 ALA A CA 1
ATOM 609 C C . ALA A 1 83 ? -4.895 -20.781 -0.786 1 98.44 83 ALA A C 1
ATOM 611 O O . ALA A 1 83 ? -4.211 -21.359 0.068 1 98.44 83 ALA A O 1
ATOM 612 N N . ALA A 1 84 ? -5.941 -21.328 -1.317 1 97.88 84 ALA A N 1
ATOM 613 C CA . ALA A 1 84 ? -6.438 -22.641 -0.897 1 97.88 84 ALA A CA 1
ATOM 614 C C . ALA A 1 84 ? -5.48 -23.75 -1.324 1 97.88 84 ALA A C 1
ATOM 616 O O . ALA A 1 84 ? -5.191 -24.656 -0.545 1 97.88 84 ALA A O 1
ATOM 617 N N . LYS A 1 85 ? -4.957 -23.641 -2.557 1 97.75 85 LYS A N 1
ATOM 618 C CA . LYS A 1 85 ? -4.148 -24.719 -3.135 1 97.75 85 LYS A CA 1
ATOM 619 C C . LYS A 1 85 ? -2.668 -24.516 -2.834 1 97.75 85 LYS A C 1
ATOM 621 O O . LYS A 1 85 ? -1.868 -25.438 -2.965 1 97.75 85 LYS A O 1
ATOM 626 N N . ARG A 1 86 ? -2.305 -23.25 -2.537 1 98.31 86 ARG A N 1
ATOM 627 C CA . ARG A 1 86 ? -0.916 -22.875 -2.316 1 98.31 86 ARG A CA 1
ATOM 628 C C . ARG A 1 86 ? -0.065 -23.156 -3.549 1 98.31 86 ARG A C 1
ATOM 630 O O . ARG A 1 86 ? 1.054 -23.656 -3.434 1 98.31 86 ARG A O 1
ATOM 637 N N . GLN A 1 87 ? -0.661 -22.906 -4.66 1 98.44 87 GLN A N 1
ATOM 638 C CA . GLN A 1 87 ? 0 -23.062 -5.953 1 98.44 87 GLN A CA 1
ATOM 639 C C . GLN A 1 87 ? -0.251 -21.844 -6.844 1 98.44 87 GLN A C 1
ATOM 641 O O . GLN A 1 87 ? -1.365 -21.312 -6.887 1 98.44 87 GLN A O 1
ATOM 646 N N . THR A 1 88 ? 0.819 -21.469 -7.539 1 98.88 88 THR A N 1
ATOM 647 C CA . THR A 1 88 ? 0.701 -20.328 -8.438 1 98.88 88 THR A CA 1
ATOM 648 C C . THR A 1 88 ? -0.314 -20.609 -9.539 1 98.88 88 THR A C 1
ATOM 650 O O . THR A 1 88 ? -0.344 -21.719 -10.102 1 98.88 88 THR A O 1
ATOM 653 N N . ILE A 1 89 ? -1.14 -19.625 -9.875 1 98.06 89 ILE A N 1
ATOM 654 C CA . ILE A 1 89 ? -2.068 -19.734 -10.992 1 98.06 89 ILE A CA 1
ATOM 655 C C . ILE A 1 89 ? -1.824 -18.594 -11.977 1 98.06 89 ILE A C 1
ATOM 657 O O . ILE A 1 89 ? -1.671 -17.438 -11.57 1 98.06 89 ILE A O 1
ATOM 661 N N . LEU A 1 90 ? -1.674 -18.953 -13.195 1 97.62 90 LEU A N 1
ATOM 662 C CA . LEU A 1 90 ? -1.575 -18.047 -14.336 1 97.62 90 LEU A CA 1
ATOM 663 C C . LEU A 1 90 ? -2.873 -18.031 -15.133 1 97.62 90 LEU A C 1
ATOM 665 O O . LEU A 1 90 ? -3.381 -19.078 -15.523 1 97.62 90 LEU A O 1
ATOM 669 N N . VAL A 1 91 ? -3.443 -16.828 -15.312 1 96.81 91 VAL A N 1
ATOM 670 C CA . VAL A 1 91 ? -4.68 -16.688 -16.078 1 96.81 91 VAL A CA 1
ATOM 671 C C . VAL A 1 91 ? -4.438 -15.789 -17.281 1 96.81 91 VAL A C 1
ATOM 673 O O . VAL A 1 91 ? -4.145 -14.594 -17.141 1 96.81 91 VAL A O 1
ATOM 676 N N . ASP A 1 92 ? -4.652 -16.266 -18.5 1 96.44 92 ASP A N 1
ATOM 677 C CA . ASP A 1 92 ? -4.379 -15.547 -19.734 1 96.44 92 ASP A CA 1
ATOM 678 C C . ASP A 1 92 ? -5.449 -14.492 -20.016 1 96.44 92 ASP A C 1
ATOM 680 O O . ASP A 1 92 ? -5.156 -13.438 -20.578 1 96.44 92 ASP A O 1
ATOM 684 N N . ASP A 1 93 ? -6.637 -14.859 -19.703 1 95.38 93 ASP A N 1
ATOM 685 C CA . ASP A 1 93 ? -7.797 -13.992 -19.891 1 95.38 93 ASP A CA 1
ATOM 686 C C . ASP A 1 93 ? -8.797 -14.148 -18.75 1 95.38 93 ASP A C 1
ATOM 688 O O . ASP A 1 93 ? -9.57 -15.109 -18.719 1 95.38 93 ASP A O 1
ATOM 692 N N . VAL A 1 94 ? -8.742 -13.094 -17.828 1 92.06 94 VAL A N 1
ATOM 693 C CA . VAL A 1 94 ? -9.516 -13.211 -16.609 1 92.06 94 VAL A CA 1
ATOM 694 C C . VAL A 1 94 ? -11.008 -13.25 -16.938 1 92.06 94 VAL A C 1
ATOM 696 O O . VAL A 1 94 ? -11.812 -13.758 -16.156 1 92.06 94 VAL A O 1
ATOM 699 N N . ARG A 1 95 ? -11.445 -12.797 -18.141 1 89.88 95 ARG A N 1
ATOM 700 C CA . ARG A 1 95 ? -12.844 -12.758 -18.547 1 89.88 95 ARG A CA 1
ATOM 701 C C . ARG A 1 95 ? -13.375 -14.172 -18.812 1 89.88 95 ARG A C 1
ATOM 703 O O . ARG A 1 95 ? -14.586 -14.391 -18.812 1 89.88 95 ARG A O 1
ATOM 710 N N . LEU A 1 96 ? -12.43 -15.039 -18.953 1 86.94 96 LEU A N 1
ATOM 711 C CA . LEU A 1 96 ? -12.789 -16.406 -19.297 1 86.94 96 LEU A CA 1
ATOM 712 C C . LEU A 1 96 ? -12.602 -17.344 -18.094 1 86.94 96 LEU A C 1
ATOM 714 O O . LEU A 1 96 ? -12.883 -18.531 -18.188 1 86.94 96 LEU A O 1
ATOM 718 N N . HIS A 1 97 ? -12.055 -16.812 -17.078 1 84.94 97 HIS A N 1
ATOM 719 C CA . HIS A 1 97 ? -11.797 -17.641 -15.898 1 84.94 97 HIS A CA 1
ATOM 720 C C . HIS A 1 97 ? -13.062 -17.844 -15.086 1 84.94 97 HIS A C 1
ATOM 722 O O . HIS A 1 97 ? -13.742 -16.891 -14.711 1 84.94 97 HIS A O 1
ATOM 728 N N . ASP A 1 98 ? -13.227 -19.078 -14.711 1 77.56 98 ASP A N 1
ATOM 729 C CA . ASP A 1 98 ? -14.391 -19.422 -13.898 1 77.56 98 ASP A CA 1
ATOM 730 C C . ASP A 1 98 ? -14.266 -18.844 -12.492 1 77.56 98 ASP A C 1
ATOM 732 O O . ASP A 1 98 ? -13.164 -18.766 -11.945 1 77.56 98 ASP A O 1
ATOM 736 N N . ASN A 1 99 ? -15.289 -18.312 -11.961 1 73.56 99 ASN A N 1
ATOM 737 C CA . ASN A 1 99 ? -15.312 -17.828 -10.578 1 73.56 99 ASN A CA 1
ATOM 738 C C . ASN A 1 99 ? -14.508 -16.531 -10.43 1 73.56 99 ASN A C 1
ATOM 740 O O . ASN A 1 99 ? -13.969 -16.266 -9.352 1 73.56 99 ASN A O 1
ATOM 744 N N . TYR A 1 100 ? -14.273 -15.953 -11.609 1 74.69 100 TYR A N 1
ATOM 745 C CA . TYR A 1 100 ? -13.477 -14.734 -11.586 1 74.69 100 TYR A CA 1
ATOM 746 C C . TYR A 1 100 ? -14.219 -13.609 -10.867 1 74.69 100 TYR A C 1
ATOM 748 O O . TYR A 1 100 ? -15.391 -13.359 -11.148 1 74.69 100 TYR A O 1
ATOM 756 N N . ILE A 1 101 ? -13.5 -13.109 -9.852 1 70.38 101 ILE A N 1
ATOM 757 C CA . ILE A 1 101 ? -13.938 -11.891 -9.195 1 70.38 101 ILE A CA 1
ATOM 758 C C . ILE A 1 101 ? -13.188 -10.688 -9.773 1 70.38 101 ILE A C 1
ATOM 760 O O . ILE A 1 101 ? -11.961 -10.688 -9.828 1 70.38 101 ILE A O 1
ATOM 764 N N . SER A 1 102 ? -14.055 -9.711 -10.461 1 67.88 102 SER A N 1
ATOM 765 C CA . SER A 1 102 ? -13.391 -8.531 -11.008 1 67.88 102 SER A CA 1
ATOM 766 C C . SER A 1 102 ? -13.398 -7.379 -10.008 1 67.88 102 SER A C 1
ATOM 768 O O . SER A 1 102 ? -14.453 -7.008 -9.484 1 67.88 102 SER A O 1
ATOM 770 N N . CYS A 1 103 ? -12.172 -7 -9.656 1 65.25 103 CYS A N 1
ATOM 771 C CA . CYS A 1 103 ? -12.141 -5.773 -8.859 1 65.25 103 CYS A CA 1
ATOM 772 C C . CYS A 1 103 ? -11.938 -4.555 -9.758 1 65.25 103 CYS A C 1
ATOM 774 O O . CYS A 1 103 ? -12.375 -3.453 -9.414 1 65.25 103 CYS A O 1
ATOM 776 N N . ASP A 1 104 ? -11.172 -4.719 -10.82 1 78.88 104 ASP A N 1
ATOM 777 C CA . ASP A 1 104 ? -10.867 -3.678 -11.797 1 78.88 104 ASP A CA 1
ATOM 778 C C . ASP A 1 104 ? -11.117 -4.172 -13.219 1 78.88 104 ASP A C 1
ATOM 780 O O . ASP A 1 104 ? -10.445 -5.09 -13.688 1 78.88 104 ASP A O 1
ATOM 784 N N . ALA A 1 105 ? -11.984 -3.514 -13.859 1 78.5 105 ALA A N 1
ATOM 785 C CA . ALA A 1 105 ? -12.438 -3.928 -15.188 1 78.5 105 ALA A CA 1
ATOM 786 C C . ALA A 1 105 ? -11.312 -3.816 -16.203 1 78.5 105 ALA A C 1
ATOM 788 O O . ALA A 1 105 ? -11.391 -4.395 -17.297 1 78.5 105 ALA A O 1
ATOM 789 N N . THR A 1 106 ? -10.273 -3.113 -15.906 1 90.31 106 THR A N 1
ATOM 790 C CA . THR A 1 106 ? -9.195 -2.92 -16.859 1 90.31 106 THR A CA 1
ATOM 791 C C . THR A 1 106 ? -8.227 -4.098 -16.828 1 90.31 106 THR A C 1
ATOM 793 O O . THR A 1 106 ? -7.387 -4.246 -17.719 1 90.31 106 THR A O 1
ATOM 796 N N . ALA A 1 107 ? -8.344 -4.941 -15.883 1 93.25 107 ALA A N 1
ATOM 797 C CA . ALA A 1 107 ? -7.48 -6.117 -15.781 1 93.25 107 ALA A CA 1
ATOM 798 C C . ALA A 1 107 ? -7.895 -7.191 -16.781 1 93.25 107 ALA A C 1
ATOM 800 O O . ALA A 1 107 ? -9.07 -7.566 -16.844 1 93.25 107 ALA A O 1
ATOM 801 N N . LEU A 1 108 ? -6.898 -7.711 -17.547 1 95.62 108 LEU A N 1
ATOM 802 C CA . LEU A 1 108 ? -7.234 -8.68 -18.578 1 95.62 108 LEU A CA 1
ATOM 803 C C . LEU A 1 108 ? -6.5 -9.992 -18.359 1 95.62 108 LEU A C 1
ATOM 805 O O . LEU A 1 108 ? -6.93 -11.039 -18.844 1 95.62 108 LEU A O 1
ATOM 809 N N . SER A 1 109 ? -5.352 -10.023 -17.734 1 97.19 109 SER A N 1
ATOM 810 C CA . SER A 1 109 ? -4.641 -11.227 -17.312 1 97.19 109 SER A CA 1
ATOM 811 C C . SER A 1 109 ? -4.137 -11.102 -15.883 1 97.19 109 SER A C 1
ATOM 813 O O . SER A 1 109 ? -4.117 -10 -15.32 1 97.19 109 SER A O 1
ATOM 815 N N . GLU A 1 110 ? -3.812 -12.227 -15.328 1 96.94 110 GLU A N 1
ATOM 816 C CA . GLU A 1 110 ? -3.508 -12.242 -13.898 1 96.94 110 GLU A CA 1
ATOM 817 C C . GLU A 1 110 ? -2.557 -13.383 -13.547 1 96.94 110 GLU A C 1
ATOM 819 O O . GLU A 1 110 ? -2.617 -14.453 -14.148 1 96.94 110 GLU A O 1
ATOM 824 N N . ILE A 1 111 ? -1.61 -13.125 -12.672 1 98.5 111 ILE A N 1
ATOM 825 C CA . ILE A 1 111 ? -0.803 -14.156 -12.031 1 98.5 111 ILE A CA 1
ATOM 826 C C . ILE A 1 111 ? -0.82 -13.969 -10.516 1 98.5 111 ILE A C 1
ATOM 828 O O . ILE A 1 111 ? -0.667 -12.852 -10.023 1 98.5 111 ILE A O 1
ATOM 832 N N . VAL A 1 112 ? -1.124 -15 -9.82 1 98.69 112 VAL A N 1
ATOM 833 C CA . VAL A 1 112 ? -1.149 -14.984 -8.367 1 98.69 112 VAL A CA 1
ATOM 834 C C . VAL A 1 112 ? -0.162 -16.016 -7.816 1 98.69 112 VAL A C 1
ATOM 836 O O . VAL A 1 112 ? -0.136 -17.156 -8.266 1 98.69 112 VAL A O 1
ATOM 839 N N . VAL A 1 113 ? 0.704 -15.578 -6.926 1 98.94 113 VAL A N 1
ATOM 840 C CA . VAL A 1 113 ? 1.738 -16.406 -6.32 1 98.94 113 VAL A CA 1
ATOM 841 C C . VAL A 1 113 ? 1.488 -16.531 -4.816 1 98.94 113 VAL A C 1
ATOM 843 O O . VAL A 1 113 ? 1.332 -15.531 -4.121 1 98.94 113 VAL A O 1
ATOM 846 N N . PRO A 1 114 ? 1.403 -17.75 -4.289 1 98.94 114 PRO A N 1
ATOM 847 C CA . PRO A 1 114 ? 1.208 -17.891 -2.844 1 98.94 114 PRO A CA 1
ATOM 848 C C . PRO A 1 114 ? 2.449 -17.5 -2.041 1 98.94 114 PRO A C 1
ATOM 850 O O . PRO A 1 114 ? 3.576 -17.703 -2.502 1 98.94 114 PRO A O 1
ATOM 853 N N . MET A 1 115 ? 2.281 -16.906 -0.976 1 98.88 115 MET A N 1
ATOM 854 C CA . MET A 1 115 ? 3.312 -16.703 0.038 1 98.88 115 MET A CA 1
ATOM 855 C C . MET A 1 115 ? 3.143 -17.688 1.192 1 98.88 115 MET A C 1
ATOM 857 O O . MET A 1 115 ? 2.17 -17.609 1.945 1 98.88 115 MET A O 1
ATOM 861 N N . VAL A 1 116 ? 4.039 -18.578 1.348 1 98.38 116 VAL A N 1
ATOM 862 C CA . VAL A 1 116 ? 3.975 -19.656 2.342 1 98.38 116 VAL A CA 1
ATOM 863 C C . VAL A 1 116 ? 5.293 -19.719 3.109 1 98.38 116 VAL A C 1
ATOM 865 O O . VAL A 1 116 ? 6.367 -19.594 2.518 1 98.38 116 VAL A O 1
ATOM 868 N N . LYS A 1 117 ? 5.234 -19.812 4.32 1 96.5 117 LYS A N 1
ATOM 869 C CA . LYS A 1 117 ? 6.391 -20 5.191 1 96.5 117 LYS A CA 1
ATOM 870 C C . LYS A 1 117 ? 6.141 -21.125 6.203 1 96.5 117 LYS A C 1
ATOM 872 O O . LYS A 1 117 ? 5.141 -21.094 6.926 1 96.5 117 LYS A O 1
ATOM 877 N N . ASN A 1 118 ? 7.039 -22.094 6.277 1 93.75 118 ASN A N 1
ATOM 878 C CA . ASN A 1 118 ? 6.883 -23.219 7.18 1 93.75 118 ASN A CA 1
ATOM 879 C C . ASN A 1 118 ? 5.492 -23.844 7.066 1 93.75 118 ASN A C 1
ATOM 881 O O . ASN A 1 118 ? 4.805 -24.031 8.078 1 93.75 118 ASN A O 1
ATOM 885 N N . ASP A 1 119 ? 5.008 -23.984 5.93 1 93.44 119 ASP A N 1
ATOM 886 C CA . ASP A 1 119 ? 3.748 -24.625 5.566 1 93.44 119 ASP A CA 1
ATOM 887 C C . ASP A 1 119 ? 2.553 -23.812 6.039 1 93.44 119 ASP A C 1
ATOM 889 O O . ASP A 1 119 ? 1.438 -24.328 6.141 1 93.44 119 ASP A O 1
ATOM 893 N N . GLN A 1 120 ? 2.834 -22.609 6.379 1 96.12 120 GLN A N 1
ATOM 894 C CA . GLN A 1 120 ? 1.761 -21.703 6.75 1 96.12 120 GLN A CA 1
ATOM 895 C C . GLN A 1 120 ? 1.522 -20.656 5.656 1 96.12 120 GLN A C 1
ATOM 897 O O . GLN A 1 120 ? 2.471 -20.047 5.152 1 96.12 120 GLN A O 1
ATOM 902 N N . LEU A 1 121 ? 0.252 -20.516 5.328 1 98.25 121 LEU A N 1
ATOM 903 C CA . LEU A 1 121 ? -0.119 -19.484 4.363 1 98.25 121 LEU A CA 1
ATOM 904 C C . LEU A 1 121 ? -0.039 -18.094 4.996 1 98.25 121 LEU A C 1
ATOM 906 O O . LEU A 1 121 ? -0.653 -17.844 6.035 1 98.25 121 LEU A O 1
ATOM 910 N N . LEU A 1 122 ? 0.719 -17.219 4.395 1 98.75 122 LEU A N 1
ATOM 911 C CA . LEU A 1 122 ? 0.824 -15.828 4.836 1 98.75 122 LEU A CA 1
ATOM 912 C C . LEU A 1 122 ? -0.094 -14.93 4.02 1 98.75 122 LEU A C 1
ATOM 914 O O . LEU A 1 122 ? -0.575 -13.906 4.52 1 98.75 122 LEU A O 1
ATOM 918 N N . GLY A 1 123 ? -0.333 -15.266 2.76 1 98.81 123 GLY A N 1
ATOM 919 C CA . GLY A 1 123 ? -1.089 -14.492 1.786 1 98.81 123 GLY A CA 1
ATOM 920 C C . GLY A 1 123 ? -0.708 -14.805 0.351 1 98.81 123 GLY A C 1
ATOM 921 O O . GLY A 1 123 ? -0.246 -15.906 0.052 1 98.81 123 GLY A O 1
ATOM 922 N N . VAL A 1 124 ? -1.032 -13.82 -0.537 1 98.94 124 VAL A N 1
ATOM 923 C CA . VAL A 1 124 ? -0.692 -14.016 -1.942 1 98.94 124 VAL A CA 1
ATOM 924 C C . VAL A 1 124 ? -0.19 -12.703 -2.537 1 98.94 124 VAL A C 1
ATOM 926 O O . VAL A 1 124 ? -0.574 -11.617 -2.082 1 98.94 124 VAL A O 1
ATOM 929 N N . LEU A 1 125 ? 0.748 -12.805 -3.436 1 98.94 125 LEU A N 1
ATOM 930 C CA . LEU A 1 125 ? 1.04 -11.734 -4.383 1 98.94 125 LEU A CA 1
ATOM 931 C C . LEU A 1 125 ? 0.094 -11.797 -5.578 1 98.94 125 LEU A C 1
ATOM 933 O O . LEU A 1 125 ? -0.069 -12.852 -6.195 1 98.94 125 LEU A O 1
ATOM 937 N N . ASP A 1 126 ? -0.558 -10.742 -5.855 1 98.56 126 ASP A N 1
ATOM 938 C CA . ASP A 1 126 ? -1.479 -10.648 -6.984 1 98.56 126 ASP A CA 1
ATOM 939 C C . ASP A 1 126 ? -1.031 -9.578 -7.969 1 98.56 126 ASP A C 1
ATOM 941 O O . ASP A 1 126 ? -0.766 -8.438 -7.578 1 98.56 126 ASP A O 1
ATOM 945 N N . LEU A 1 127 ? -0.885 -9.938 -9.227 1 98.56 127 LEU A N 1
ATOM 946 C CA . LEU A 1 127 ? -0.55 -9.023 -10.312 1 98.56 127 LEU A CA 1
ATOM 947 C C . LEU A 1 127 ? -1.596 -9.094 -11.422 1 98.56 127 LEU A C 1
ATOM 949 O O . LEU A 1 127 ? -1.822 -10.156 -12.008 1 98.56 127 LEU A O 1
ATOM 953 N N . ASP A 1 128 ? -2.23 -7.984 -11.695 1 97.44 128 ASP A N 1
ATOM 954 C CA . ASP A 1 128 ? -3.18 -7.836 -12.797 1 97.44 128 ASP A CA 1
ATOM 955 C C . ASP A 1 128 ? -2.602 -6.969 -13.914 1 97.44 128 ASP A C 1
ATOM 957 O O . ASP A 1 128 ? -1.973 -5.941 -13.641 1 97.44 128 ASP A O 1
ATOM 961 N N . SER A 1 129 ? -2.822 -7.383 -15.102 1 97.69 129 SER A N 1
ATOM 962 C CA . SER A 1 129 ? -2.324 -6.648 -16.266 1 97.69 129 SER A CA 1
ATOM 963 C C . SER A 1 129 ? -3.469 -6.191 -17.156 1 97.69 129 SER A C 1
ATOM 965 O O . SER A 1 129 ? -4.523 -6.828 -17.203 1 97.69 129 SER A O 1
ATOM 967 N N . ARG A 1 130 ? -3.256 -5.121 -17.891 1 97.38 130 ARG A N 1
ATOM 968 C CA . ARG A 1 130 ? -4.25 -4.609 -18.828 1 97.38 130 ARG A CA 1
ATOM 969 C C . ARG A 1 130 ? -4.148 -5.32 -20.172 1 97.38 130 ARG A C 1
ATOM 971 O O . ARG A 1 130 ? -4.938 -5.051 -21.094 1 97.38 130 ARG A O 1
ATOM 978 N N . LEU A 1 131 ? -3.188 -6.215 -20.375 1 97.38 131 LEU A N 1
ATOM 979 C CA . LEU A 1 131 ? -3.014 -6.988 -21.594 1 97.38 131 LEU A CA 1
ATOM 980 C C . LEU A 1 131 ? -3.418 -8.445 -21.375 1 97.38 131 LEU A C 1
ATOM 982 O O . LEU A 1 131 ? -3.15 -9.016 -20.328 1 97.38 131 LEU A O 1
ATOM 986 N N . VAL A 1 132 ? -3.992 -9.047 -22.359 1 96.69 132 VAL A N 1
ATOM 987 C CA . VAL A 1 132 ? -4.27 -10.484 -22.359 1 96.69 132 VAL A CA 1
ATOM 988 C C . VAL A 1 132 ? -2.965 -11.266 -22.484 1 96.69 132 VAL A C 1
ATOM 990 O O . VAL A 1 132 ? -2.072 -10.867 -23.234 1 96.69 132 VAL A O 1
ATOM 993 N N . ALA A 1 133 ? -2.812 -12.297 -21.688 1 96.88 133 ALA A N 1
ATOM 994 C CA . ALA A 1 133 ? -1.68 -13.219 -21.75 1 96.88 133 ALA A CA 1
ATOM 995 C C . ALA A 1 133 ? -0.358 -12.469 -21.594 1 96.88 133 ALA A C 1
ATOM 997 O O . ALA A 1 133 ? 0.586 -12.695 -22.344 1 96.88 133 ALA A O 1
ATOM 998 N N . ASP A 1 134 ? -0.44 -11.523 -20.641 1 96.81 134 ASP A N 1
ATOM 999 C CA . ASP A 1 134 ? 0.767 -10.742 -20.391 1 96.81 134 ASP A CA 1
ATOM 1000 C C . ASP A 1 134 ? 1.799 -11.562 -19.609 1 96.81 134 ASP A C 1
ATOM 1002 O O . ASP A 1 134 ? 2.992 -11.25 -19.641 1 96.81 134 ASP A O 1
ATOM 1006 N N . TYR A 1 135 ? 1.387 -12.602 -18.922 1 97.56 135 TYR A N 1
ATOM 1007 C CA . TYR A 1 135 ? 2.264 -13.406 -18.078 1 97.56 135 TYR A CA 1
ATOM 1008 C C . TYR A 1 135 ? 2.453 -14.805 -18.672 1 97.56 135 TYR A C 1
ATOM 1010 O O . TYR A 1 135 ? 1.52 -15.383 -19.234 1 97.56 135 TYR A O 1
ATOM 1018 N N . ASP A 1 136 ? 3.68 -15.273 -18.484 1 97.62 136 ASP A N 1
ATOM 1019 C CA . ASP A 1 136 ? 4.004 -16.625 -18.938 1 97.62 136 ASP A CA 1
ATOM 1020 C C . ASP A 1 136 ? 4.848 -17.359 -17.891 1 97.62 136 ASP A C 1
ATOM 1022 O O . ASP A 1 136 ? 4.914 -16.938 -16.734 1 97.62 136 ASP A O 1
ATOM 1026 N N . THR A 1 137 ? 5.41 -18.484 -18.281 1 97.81 137 THR A N 1
ATOM 1027 C CA . THR A 1 137 ? 6.125 -19.344 -17.344 1 97.81 137 THR A CA 1
ATOM 1028 C C . THR A 1 137 ? 7.379 -18.656 -16.812 1 97.81 137 THR A C 1
ATOM 1030 O O . THR A 1 137 ? 7.82 -18.938 -15.703 1 97.81 137 THR A O 1
ATOM 1033 N N . ILE A 1 138 ? 7.926 -17.781 -17.609 1 98.25 138 ILE A N 1
ATOM 1034 C CA . ILE A 1 138 ? 9.07 -17.016 -17.125 1 98.25 138 ILE A CA 1
ATOM 1035 C C . ILE A 1 138 ? 8.633 -16.109 -15.961 1 98.25 138 ILE A C 1
ATOM 1037 O O . ILE A 1 138 ? 9.312 -16.047 -14.938 1 98.25 138 ILE A O 1
ATOM 1041 N N . ASP A 1 139 ? 7.461 -15.43 -16.156 1 98.56 139 ASP A N 1
ATOM 1042 C CA . ASP A 1 139 ? 6.918 -14.625 -15.062 1 98.56 139 ASP A CA 1
ATOM 1043 C C . ASP A 1 139 ? 6.719 -15.461 -13.805 1 98.56 139 ASP A C 1
ATOM 1045 O O . ASP A 1 139 ? 7.105 -15.055 -12.711 1 98.56 139 ASP A O 1
ATOM 1049 N N . GLN A 1 140 ? 6.141 -16.625 -13.984 1 98.75 140 GLN A N 1
ATOM 1050 C CA . GLN A 1 140 ? 5.875 -17.484 -12.844 1 98.75 140 GLN A CA 1
ATOM 1051 C C . GLN A 1 140 ? 7.164 -17.828 -12.094 1 98.75 140 GLN A C 1
ATOM 1053 O O . GLN A 1 140 ? 7.234 -17.688 -10.875 1 98.75 140 GLN A O 1
ATOM 1058 N N . ASP A 1 141 ? 8.18 -18.234 -12.844 1 98.75 141 ASP A N 1
ATOM 1059 C CA . ASP A 1 141 ? 9.445 -18.641 -12.242 1 98.75 141 ASP A CA 1
ATOM 1060 C C . ASP A 1 141 ? 10.062 -17.5 -11.438 1 98.75 141 ASP A C 1
ATOM 1062 O O . ASP A 1 141 ? 10.445 -17.688 -10.281 1 98.75 141 ASP A O 1
ATOM 1066 N N . TYR A 1 142 ? 10.117 -16.344 -11.969 1 98.81 142 TYR A N 1
ATOM 1067 C CA . TYR A 1 142 ? 10.844 -15.25 -11.336 1 98.81 142 TYR A CA 1
ATOM 1068 C C . TYR A 1 142 ? 10 -14.602 -10.242 1 98.81 142 TYR A C 1
ATOM 1070 O O . TYR A 1 142 ? 10.539 -14.133 -9.234 1 98.81 142 TYR A O 1
ATOM 1078 N N . LEU A 1 143 ? 8.68 -14.562 -10.406 1 98.94 143 LEU A N 1
ATOM 1079 C CA . LEU A 1 143 ? 7.828 -14.016 -9.352 1 98.94 143 LEU A CA 1
ATOM 1080 C C . LEU A 1 143 ? 7.801 -14.945 -8.141 1 98.94 143 LEU A C 1
ATOM 1082 O O . LEU A 1 143 ? 7.707 -14.484 -7.004 1 98.94 143 LEU A O 1
ATOM 1086 N N . GLU A 1 144 ? 7.914 -16.234 -8.391 1 98.94 144 GLU A N 1
ATOM 1087 C CA . GLU A 1 144 ? 8.055 -17.156 -7.27 1 98.94 144 GLU A CA 1
ATOM 1088 C C . GLU A 1 144 ? 9.375 -16.938 -6.535 1 98.94 144 GLU A C 1
ATOM 1090 O O . GLU A 1 144 ? 9.43 -17.016 -5.305 1 98.94 144 GLU A O 1
ATOM 1095 N N . LYS A 1 145 ? 10.445 -16.672 -7.297 1 98.88 145 LYS A N 1
ATOM 1096 C CA . LYS A 1 145 ? 11.719 -16.312 -6.668 1 98.88 145 LYS A CA 1
ATOM 1097 C C . LYS A 1 145 ? 11.602 -15.016 -5.887 1 98.88 145 LYS A C 1
ATOM 1099 O O . LYS A 1 145 ? 12.156 -14.891 -4.793 1 98.88 145 LYS A O 1
ATOM 1104 N N . PHE A 1 146 ? 10.906 -14.07 -6.488 1 98.94 146 PHE A N 1
ATOM 1105 C CA . PHE A 1 146 ? 10.648 -12.789 -5.844 1 98.94 146 PHE A CA 1
ATOM 1106 C C . PHE A 1 146 ? 9.969 -12.992 -4.492 1 98.94 146 PHE A C 1
ATOM 1108 O O . PHE A 1 146 ? 10.43 -12.461 -3.477 1 98.94 146 PHE A O 1
ATOM 1115 N N . VAL A 1 147 ? 8.938 -13.75 -4.469 1 98.94 147 VAL A N 1
ATOM 1116 C CA . VAL A 1 147 ? 8.156 -14.008 -3.266 1 98.94 147 VAL A CA 1
ATOM 1117 C C . VAL A 1 147 ? 9.008 -14.773 -2.254 1 98.94 147 VAL A C 1
ATOM 1119 O O . VAL A 1 147 ? 8.969 -14.484 -1.055 1 98.94 147 VAL A O 1
ATOM 1122 N N . ALA A 1 148 ? 9.766 -15.742 -2.727 1 98.75 148 ALA A N 1
ATOM 1123 C CA . ALA A 1 148 ? 10.625 -16.516 -1.831 1 98.75 148 ALA A CA 1
ATOM 1124 C C . ALA A 1 148 ? 11.617 -15.609 -1.103 1 98.75 148 ALA A C 1
ATOM 1126 O O . ALA A 1 148 ? 11.805 -15.734 0.11 1 98.75 148 ALA A O 1
ATOM 1127 N N . LEU A 1 149 ? 12.25 -14.727 -1.837 1 98.81 149 LEU A N 1
ATOM 1128 C CA . LEU A 1 149 ? 13.195 -13.781 -1.254 1 98.81 149 LEU A CA 1
ATOM 1129 C C . LEU A 1 149 ? 12.508 -12.867 -0.244 1 98.81 149 LEU A C 1
ATOM 1131 O O . LEU A 1 149 ? 13.031 -12.633 0.847 1 98.81 149 LEU A O 1
ATOM 1135 N N . LEU A 1 150 ? 11.352 -12.352 -0.599 1 98.88 150 LEU A N 1
ATOM 1136 C CA . LEU A 1 150 ? 10.57 -11.469 0.263 1 98.88 150 LEU A CA 1
ATOM 1137 C C . LEU A 1 150 ? 10.219 -12.164 1.573 1 98.88 150 LEU A C 1
ATOM 1139 O O . LEU A 1 150 ? 10.414 -11.602 2.652 1 98.88 150 LEU A O 1
ATOM 1143 N N . VAL A 1 151 ? 9.719 -13.367 1.451 1 98.62 151 VAL A N 1
ATOM 1144 C CA . VAL A 1 151 ? 9.289 -14.117 2.623 1 98.62 151 VAL A CA 1
ATOM 1145 C C . VAL A 1 151 ? 10.5 -14.445 3.496 1 98.62 151 VAL A C 1
ATOM 1147 O O . VAL A 1 151 ? 10.43 -14.352 4.723 1 98.62 151 VAL A O 1
ATOM 1150 N N . GLU A 1 152 ? 11.594 -14.797 2.902 1 97.81 152 GLU A N 1
ATOM 1151 C CA . GLU A 1 152 ? 12.812 -15.164 3.625 1 97.81 152 GLU A CA 1
ATOM 1152 C C . GLU A 1 152 ? 13.359 -13.984 4.426 1 97.81 152 GLU A C 1
ATOM 1154 O O . GLU A 1 152 ? 13.789 -14.148 5.566 1 97.81 152 GLU A O 1
ATOM 1159 N N . LYS A 1 153 ? 13.281 -12.781 3.891 1 98.25 153 LYS A N 1
ATOM 1160 C CA . LYS A 1 153 ? 13.961 -11.633 4.473 1 98.25 153 LYS A CA 1
ATOM 1161 C C . LYS A 1 153 ? 13.031 -10.852 5.395 1 98.25 153 LYS A C 1
ATOM 1163 O O . LYS A 1 153 ? 13.461 -9.891 6.043 1 98.25 153 LYS A O 1
ATOM 1168 N N . THR A 1 154 ? 11.812 -11.258 5.52 1 98.31 154 THR A N 1
ATOM 1169 C CA . THR A 1 154 ? 10.805 -10.484 6.238 1 98.31 154 THR A CA 1
ATOM 1170 C C . THR A 1 154 ? 10.422 -11.18 7.547 1 98.31 154 THR A C 1
ATOM 1172 O O . THR A 1 154 ? 10.258 -12.398 7.582 1 98.31 154 THR A O 1
ATOM 1175 N N . ASP A 1 155 ? 10.43 -10.414 8.648 1 97.44 155 ASP A N 1
ATOM 1176 C CA . ASP A 1 155 ? 9.812 -10.859 9.898 1 97.44 155 ASP A CA 1
ATOM 1177 C C . ASP A 1 155 ? 8.312 -10.594 9.891 1 97.44 155 ASP A C 1
ATOM 1179 O O . ASP A 1 155 ? 7.875 -9.453 10.047 1 97.44 155 ASP A O 1
ATOM 1183 N N . TRP A 1 156 ? 7.57 -11.625 9.672 1 96.75 156 TRP A N 1
ATOM 1184 C CA . TRP A 1 156 ? 6.133 -11.5 9.469 1 96.75 156 TRP A CA 1
ATOM 1185 C C . TRP A 1 156 ? 5.41 -11.242 10.789 1 96.75 156 TRP A C 1
ATOM 1187 O O . TRP A 1 156 ? 4.641 -12.086 11.258 1 96.75 156 TRP A O 1
ATOM 1197 N N . ASN A 1 157 ? 5.641 -10.125 11.328 1 95 157 ASN A N 1
ATOM 1198 C CA . ASN A 1 157 ? 5.07 -9.609 12.57 1 95 157 ASN A CA 1
ATOM 1199 C C . ASN A 1 157 ? 4.539 -8.188 12.391 1 95 157 ASN A C 1
ATOM 1201 O O . ASN A 1 157 ? 5.25 -7.312 11.906 1 95 157 ASN A O 1
ATOM 1205 N N . PHE A 1 158 ? 3.25 -8.016 12.773 1 95.88 158 PHE A N 1
ATOM 1206 C CA . PHE A 1 158 ? 2.607 -6.719 12.594 1 95.88 158 PHE A CA 1
ATOM 1207 C C . PHE A 1 158 ? 2.182 -6.133 13.938 1 95.88 158 PHE A C 1
ATOM 1209 O O . PHE A 1 158 ? 1.52 -5.094 13.984 1 95.88 158 PHE A O 1
ATOM 1216 N N . ALA A 1 159 ? 2.555 -6.699 15.008 1 92.5 159 ALA A N 1
ATOM 1217 C CA . ALA A 1 159 ? 1.991 -6.418 16.328 1 92.5 159 ALA A CA 1
ATOM 1218 C C . ALA A 1 159 ? 2.455 -5.059 16.844 1 92.5 159 ALA A C 1
ATOM 1220 O O . ALA A 1 159 ? 1.875 -4.516 17.781 1 92.5 159 ALA A O 1
ATOM 1221 N N . MET A 1 160 ? 3.455 -4.512 16.25 1 93.81 160 MET A N 1
ATOM 1222 C CA . MET A 1 160 ? 4.012 -3.26 16.766 1 93.81 160 MET A CA 1
ATOM 1223 C C . MET A 1 160 ? 3.117 -2.082 16.391 1 93.81 160 MET A C 1
ATOM 1225 O O . MET A 1 160 ? 3.273 -0.985 16.938 1 93.81 160 MET A O 1
ATOM 1229 N N . PHE A 1 161 ? 2.156 -2.332 15.484 1 94.81 161 PHE A N 1
ATOM 1230 C CA . PHE A 1 161 ? 1.29 -1.251 15.031 1 94.81 161 PHE A CA 1
ATOM 1231 C C . PHE A 1 161 ? -0.053 -1.295 15.75 1 94.81 161 PHE A C 1
ATOM 1233 O O . PHE A 1 161 ? -0.47 -2.348 16.234 1 94.81 161 PHE A O 1
ATOM 1240 N N . GLY A 1 162 ? -0.706 -0.14 15.734 1 90.12 162 GLY A N 1
ATOM 1241 C CA . GLY A 1 162 ? -2.07 -0.102 16.234 1 90.12 162 GLY A CA 1
ATOM 1242 C C . GLY A 1 162 ? -2.176 0.485 17.641 1 90.12 162 GLY A C 1
ATOM 1243 O O . GLY A 1 162 ? -1.229 1.104 18.125 1 90.12 162 GLY A O 1
ATOM 1244 N N . GLU A 1 163 ? -3.416 0.433 18.156 1 84 163 GLU A N 1
ATOM 1245 C CA . GLU A 1 163 ? -3.695 0.979 19.484 1 84 163 GLU A CA 1
ATOM 1246 C C . GLU A 1 163 ? -3.119 0.09 20.578 1 84 163 GLU A C 1
ATOM 1248 O O . GLU A 1 163 ? -3.297 -1.13 20.562 1 84 163 GLU A O 1
ATOM 1253 N N . LYS A 1 164 ? -2.254 0.707 21.406 1 72.12 164 LYS A N 1
ATOM 1254 C CA . LYS A 1 164 ? -1.729 -0.042 22.547 1 72.12 164 LYS A CA 1
ATOM 1255 C C . LYS A 1 164 ? -2.666 0.059 23.75 1 72.12 164 LYS A C 1
ATOM 1257 O O . LYS A 1 164 ? -3.234 1.12 24.016 1 72.12 164 LYS A O 1
ATOM 1262 N N . ARG A 1 165 ? -3.357 -1.104 24.031 1 58.38 165 ARG A N 1
ATOM 1263 C CA . ARG A 1 165 ? -4.195 -1.157 25.219 1 58.38 165 ARG A CA 1
ATOM 1264 C C . ARG A 1 165 ? -3.361 -1.006 26.484 1 58.38 165 ARG A C 1
ATOM 1266 O O . ARG A 1 165 ? -2.189 -1.392 26.516 1 58.38 165 ARG A O 1
ATOM 1273 N N . MET B 1 1 ? -6.992 25.078 -10.414 1 76.75 1 MET B N 1
ATOM 1274 C CA . MET B 1 1 ? -8.25 24.703 -9.781 1 76.75 1 MET B CA 1
ATOM 1275 C C . MET B 1 1 ? -8.773 25.828 -8.891 1 76.75 1 MET B C 1
ATOM 1277 O O . MET B 1 1 ? -8.008 26.422 -8.133 1 76.75 1 MET B O 1
ATOM 1281 N N . THR B 1 2 ? -10.039 26.156 -9.031 1 87.94 2 THR B N 1
ATOM 1282 C CA . THR B 1 2 ? -10.609 27.172 -8.156 1 87.94 2 THR B CA 1
ATOM 1283 C C . THR B 1 2 ? -10.82 26.625 -6.754 1 87.94 2 THR B C 1
ATOM 1285 O O . THR B 1 2 ? -10.789 25.406 -6.547 1 87.94 2 THR B O 1
ATOM 1288 N N . LYS B 1 3 ? -10.953 27.547 -5.836 1 92.81 3 LYS B N 1
ATOM 1289 C CA . LYS B 1 3 ? -11.234 27.141 -4.465 1 92.81 3 LYS B CA 1
ATOM 1290 C C . LYS B 1 3 ? -12.5 26.297 -4.391 1 92.81 3 LYS B C 1
ATOM 1292 O O . LYS B 1 3 ? -12.531 25.281 -3.686 1 92.81 3 LYS B O 1
ATOM 1297 N N . GLN B 1 4 ? -13.492 26.641 -5.113 1 94.38 4 GLN B N 1
ATOM 1298 C CA . GLN B 1 4 ? -14.766 25.922 -5.098 1 94.38 4 GLN B CA 1
ATOM 1299 C C . GLN B 1 4 ? -14.609 24.531 -5.688 1 94.38 4 GLN B C 1
ATOM 1301 O O . GLN B 1 4 ? -15.211 23.578 -5.191 1 94.38 4 GLN B O 1
ATOM 1306 N N . GLU B 1 5 ? -13.898 24.453 -6.73 1 94.75 5 GLU B N 1
ATOM 1307 C CA . GLU B 1 5 ? -13.648 23.156 -7.344 1 94.75 5 GLU B CA 1
ATOM 1308 C C . GLU B 1 5 ? -12.875 22.234 -6.402 1 94.75 5 GLU B C 1
ATOM 1310 O O . GLU B 1 5 ? -13.172 21.047 -6.293 1 94.75 5 GLU B O 1
ATOM 1315 N N . LYS B 1 6 ? -11.93 22.812 -5.773 1 96.25 6 LYS B N 1
ATOM 1316 C CA . LYS B 1 6 ? -11.133 22.047 -4.812 1 96.25 6 LYS B CA 1
ATOM 1317 C C . LYS B 1 6 ? -12.008 21.531 -3.674 1 96.25 6 LYS B C 1
ATOM 1319 O O . LYS B 1 6 ? -11.906 20.359 -3.297 1 96.25 6 LYS B O 1
ATOM 1324 N N . ILE B 1 7 ? -12.844 22.359 -3.133 1 97.75 7 ILE B N 1
ATOM 1325 C CA . ILE B 1 7 ? -13.742 21.984 -2.049 1 97.75 7 ILE B CA 1
ATOM 1326 C C . ILE B 1 7 ? -14.688 20.875 -2.52 1 97.75 7 ILE B C 1
ATOM 1328 O O . ILE B 1 7 ? -14.875 19.875 -1.826 1 97.75 7 ILE B O 1
ATOM 1332 N N . SER B 1 8 ? -15.219 21 -3.711 1 97.81 8 SER B N 1
ATOM 1333 C CA . SER B 1 8 ? -16.125 20 -4.262 1 97.81 8 SER B CA 1
ATOM 1334 C C . SER B 1 8 ? -15.43 18.656 -4.445 1 97.81 8 SER B C 1
ATOM 1336 O O . SER B 1 8 ? -16.016 17.609 -4.172 1 97.81 8 SER B O 1
ATOM 1338 N N . ASN B 1 9 ? -14.234 18.719 -4.938 1 97.38 9 ASN B N 1
ATOM 1339 C CA . ASN B 1 9 ? -13.461 17.5 -5.113 1 97.38 9 ASN B CA 1
ATOM 1340 C C . ASN B 1 9 ? -13.211 16.797 -3.785 1 97.38 9 ASN B C 1
ATOM 1342 O O . ASN B 1 9 ? -13.289 15.562 -3.703 1 97.38 9 ASN B O 1
ATOM 1346 N N . TYR B 1 10 ? -12.953 17.547 -2.768 1 98.38 10 TYR B N 1
ATOM 1347 C CA . TYR B 1 10 ? -12.711 16.969 -1.453 1 98.38 10 TYR B CA 1
ATOM 1348 C C . TYR B 1 10 ? -13.992 16.406 -0.856 1 98.38 10 TYR B C 1
ATOM 1350 O O . TYR B 1 10 ? -13.961 15.383 -0.161 1 98.38 10 TYR B O 1
ATOM 1358 N N . GLN B 1 11 ? -15.07 17.109 -1.093 1 98.56 11 GLN B N 1
ATOM 1359 C CA . GLN B 1 11 ? -16.344 16.578 -0.614 1 98.56 11 GLN B CA 1
ATOM 1360 C C . GLN B 1 11 ? -16.672 15.242 -1.265 1 98.56 11 GLN B C 1
ATOM 1362 O O . GLN B 1 11 ? -17.141 14.32 -0.598 1 98.56 11 GLN B O 1
ATOM 1367 N N . LEU B 1 12 ? -16.406 15.172 -2.543 1 98.38 12 LEU B N 1
ATOM 1368 C CA . LEU B 1 12 ? -16.562 13.898 -3.236 1 98.38 12 LEU B CA 1
ATOM 1369 C C . LEU B 1 12 ? -15.617 12.844 -2.666 1 98.38 12 LEU B C 1
ATOM 1371 O O . LEU B 1 12 ? -16.016 11.695 -2.469 1 98.38 12 LEU B O 1
ATOM 1375 N N . LEU B 1 13 ? -14.414 13.203 -2.434 1 98.62 13 LEU B N 1
ATOM 1376 C CA . LEU B 1 13 ? -13.414 12.305 -1.86 1 98.62 13 LEU B CA 1
ATOM 1377 C C . LEU B 1 13 ? -13.883 11.766 -0.513 1 98.62 13 LEU B C 1
ATOM 1379 O O . LEU B 1 13 ? -13.773 10.562 -0.251 1 98.62 13 LEU B O 1
ATOM 1383 N N . LEU B 1 14 ? -14.391 12.641 0.358 1 98.75 14 LEU B N 1
ATOM 1384 C CA . LEU B 1 14 ? -14.859 12.234 1.678 1 98.75 14 LEU B CA 1
ATOM 1385 C C . LEU B 1 14 ? -16.047 11.289 1.563 1 98.75 14 LEU B C 1
ATOM 1387 O O . LEU B 1 14 ? -16.156 10.328 2.322 1 98.75 14 LEU B O 1
ATOM 1391 N N . ALA B 1 15 ? -16.906 11.555 0.607 1 98.75 15 ALA B N 1
ATOM 1392 C CA . ALA B 1 15 ? -18.047 10.672 0.376 1 98.75 15 ALA B CA 1
ATOM 1393 C C . ALA B 1 15 ? -17.594 9.289 -0.086 1 98.75 15 ALA B C 1
ATOM 1395 O O . ALA B 1 15 ? -18.141 8.273 0.35 1 98.75 15 AL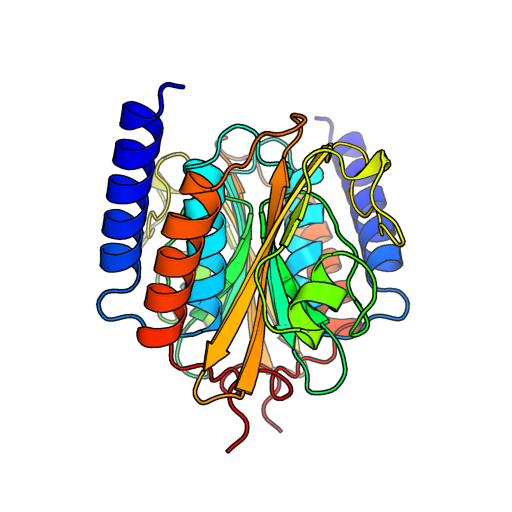A B O 1
ATOM 1396 N N . GLN B 1 16 ? -16.656 9.258 -0.961 1 98.5 16 GLN B N 1
ATOM 1397 C CA . GLN B 1 16 ? -16.109 7.996 -1.452 1 98.5 16 GLN B CA 1
ATOM 1398 C C . GLN B 1 16 ? -15.43 7.219 -0.332 1 98.5 16 GLN B C 1
ATOM 1400 O O . GLN B 1 16 ? -15.562 5.996 -0.249 1 98.5 16 GLN B O 1
ATOM 1405 N N . LEU B 1 17 ? -14.711 7.949 0.513 1 98.75 17 LEU B N 1
ATOM 1406 C CA . LEU B 1 17 ? -14.078 7.297 1.652 1 98.75 17 LEU B CA 1
ATOM 1407 C C . LEU B 1 17 ? -15.125 6.688 2.58 1 98.75 17 LEU B C 1
ATOM 1409 O O . LEU B 1 17 ? -14.969 5.555 3.045 1 98.75 17 LEU B O 1
ATOM 1413 N N . GLU B 1 18 ? -16.141 7.457 2.867 1 98.56 18 GLU B N 1
ATOM 1414 C CA . GLU B 1 18 ? -17.203 6.953 3.721 1 98.56 18 GLU B CA 1
ATOM 1415 C C . GLU B 1 18 ? -17.812 5.668 3.16 1 98.56 18 GLU B C 1
ATOM 1417 O O . GLU B 1 18 ? -18.047 4.715 3.902 1 98.56 18 GLU B O 1
ATOM 1422 N N . ALA B 1 19 ? -18.031 5.641 1.896 1 98 19 ALA B N 1
ATOM 1423 C CA . ALA B 1 19 ? -18.578 4.457 1.239 1 98 19 ALA B CA 1
ATOM 1424 C C . ALA B 1 19 ? -17.594 3.289 1.311 1 98 19 ALA B C 1
ATOM 1426 O O . ALA B 1 19 ? -18 2.15 1.565 1 98 19 ALA B O 1
ATOM 1427 N N . LEU B 1 20 ? -16.391 3.605 1.058 1 97 20 LEU B N 1
ATOM 1428 C CA . LEU B 1 20 ? -15.32 2.609 1.071 1 97 20 LEU B CA 1
ATOM 1429 C C . LEU B 1 20 ? -15.203 1.959 2.445 1 97 20 LEU B C 1
ATOM 1431 O O . LEU B 1 20 ? -14.914 0.765 2.547 1 97 20 LEU B O 1
ATOM 1435 N N . LEU B 1 21 ? -15.414 2.713 3.484 1 98.12 21 LEU B N 1
ATOM 1436 C CA . LEU B 1 21 ? -15.203 2.262 4.855 1 98.12 21 LEU B CA 1
ATOM 1437 C C . LEU B 1 21 ? -16.484 1.679 5.438 1 98.12 21 LEU B C 1
ATOM 1439 O O . LEU B 1 21 ? -16.484 1.146 6.551 1 98.12 21 LEU B O 1
ATOM 1443 N N . ASP B 1 22 ? -17.578 1.786 4.711 1 97.19 22 ASP B N 1
ATOM 1444 C CA . ASP B 1 22 ? -18.859 1.292 5.219 1 97.19 22 ASP B CA 1
ATOM 1445 C C . ASP B 1 22 ? -18.812 -0.218 5.445 1 97.19 22 ASP B C 1
ATOM 1447 O O . ASP B 1 22 ? -18.656 -0.988 4.496 1 97.19 22 ASP B O 1
ATOM 1451 N N . GLY B 1 23 ? -18.875 -0.64 6.715 1 96.56 23 GLY B N 1
ATOM 1452 C CA . GLY B 1 23 ? -18.859 -2.049 7.07 1 96.56 23 GLY B CA 1
ATOM 1453 C C . GLY B 1 23 ? -17.469 -2.654 7.07 1 96.56 23 GLY B C 1
ATOM 1454 O O . GLY B 1 23 ? -17.312 -3.875 7.172 1 96.56 23 GLY B O 1
ATOM 1455 N N . GLU B 1 24 ? -16.469 -1.875 6.852 1 98 24 GLU B N 1
ATOM 1456 C CA . GLU B 1 24 ? -15.086 -2.34 6.844 1 98 24 GLU B CA 1
ATOM 1457 C C . GLU B 1 24 ? -14.266 -1.652 7.93 1 98 24 GLU B C 1
ATOM 1459 O O . GLU B 1 24 ? -14.117 -0.428 7.926 1 98 24 GLU B O 1
ATOM 1464 N N . THR B 1 25 ? -13.695 -2.453 8.781 1 98.06 25 THR B N 1
ATOM 1465 C CA . THR B 1 25 ? -12.969 -1.84 9.891 1 98.06 25 THR B CA 1
ATOM 1466 C C . THR B 1 25 ? -11.5 -2.266 9.875 1 98.06 25 THR B C 1
ATOM 1468 O O . THR B 1 25 ? -10.703 -1.784 10.688 1 98.06 25 THR B O 1
ATOM 1471 N N . ASN B 1 26 ? -11.078 -3.146 8.984 1 98.44 26 ASN B N 1
ATOM 1472 C CA . ASN B 1 26 ? -9.711 -3.658 8.984 1 98.44 26 ASN B CA 1
ATOM 1473 C C . ASN B 1 26 ? -8.703 -2.557 8.68 1 98.44 26 ASN B C 1
ATOM 1475 O O . ASN B 1 26 ? -8.789 -1.898 7.641 1 98.44 26 ASN B O 1
ATOM 1479 N N . ALA B 1 27 ? -7.766 -2.408 9.492 1 98.5 27 ALA B N 1
ATOM 1480 C CA . ALA B 1 27 ? -6.836 -1.285 9.414 1 98.5 27 ALA B CA 1
ATOM 1481 C C . ALA B 1 27 ? -5.973 -1.378 8.156 1 98.5 27 ALA B C 1
ATOM 1483 O O . ALA B 1 27 ? -5.809 -0.391 7.438 1 98.5 27 ALA B O 1
ATOM 1484 N N . LEU B 1 28 ? -5.441 -2.539 7.922 1 98.69 28 LEU B N 1
ATOM 1485 C CA . LEU B 1 28 ? -4.555 -2.721 6.777 1 98.69 28 LEU B CA 1
ATOM 1486 C C . LEU B 1 28 ? -5.289 -2.438 5.469 1 98.69 28 LEU B C 1
ATOM 1488 O O . LEU B 1 28 ? -4.793 -1.694 4.621 1 98.69 28 LEU B O 1
ATOM 1492 N N . ALA B 1 29 ? -6.457 -2.988 5.301 1 98.75 29 ALA B N 1
ATOM 1493 C CA . ALA B 1 29 ? -7.254 -2.816 4.09 1 98.75 29 ALA B CA 1
ATOM 1494 C C . ALA B 1 29 ? -7.688 -1.362 3.916 1 98.75 29 ALA B C 1
ATOM 1496 O O . ALA B 1 29 ? -7.617 -0.814 2.812 1 98.75 29 ALA B O 1
ATOM 1497 N N . ASN B 1 30 ? -8.109 -0.762 5.008 1 98.88 30 ASN B N 1
ATOM 1498 C CA . ASN B 1 30 ? -8.57 0.623 4.957 1 98.88 30 ASN B CA 1
ATOM 1499 C C . ASN B 1 30 ? -7.445 1.572 4.555 1 98.88 30 ASN B C 1
ATOM 1501 O O . ASN B 1 30 ? -7.641 2.457 3.719 1 98.88 30 ASN B O 1
ATOM 1505 N N . LEU B 1 31 ? -6.258 1.37 5.141 1 98.94 31 LEU B N 1
ATOM 1506 C CA . LEU B 1 31 ? -5.117 2.205 4.785 1 98.94 31 LEU B CA 1
ATOM 1507 C C . LEU B 1 31 ? -4.719 1.99 3.33 1 98.94 31 LEU B C 1
ATOM 1509 O O . LEU B 1 31 ? -4.414 2.951 2.617 1 98.94 31 LEU B O 1
ATOM 1513 N N . SER B 1 32 ? -4.738 0.718 2.879 1 98.88 32 SER B N 1
ATOM 1514 C CA . SER B 1 32 ? -4.359 0.384 1.51 1 98.88 32 SER B CA 1
ATOM 1515 C C . SER B 1 32 ? -5.305 1.03 0.502 1 98.88 32 SER B C 1
ATOM 1517 O O . SER B 1 32 ? -4.867 1.757 -0.391 1 98.88 32 SER B O 1
ATOM 1519 N N . ASN B 1 33 ? -6.574 0.873 0.67 1 98.69 33 ASN B N 1
ATOM 1520 C CA . ASN B 1 33 ? -7.543 1.442 -0.26 1 98.69 33 ASN B CA 1
ATOM 1521 C C . ASN B 1 33 ? -7.625 2.961 -0.125 1 98.69 33 ASN B C 1
ATOM 1523 O O . ASN B 1 33 ? -7.844 3.664 -1.113 1 98.69 33 ASN B O 1
ATOM 1527 N N . ALA B 1 34 ? -7.441 3.49 1.088 1 98.94 34 ALA B N 1
ATOM 1528 C CA . ALA B 1 34 ? -7.438 4.941 1.26 1 98.94 34 ALA B CA 1
ATOM 1529 C C . ALA B 1 34 ? -6.305 5.582 0.469 1 98.94 34 ALA B C 1
ATOM 1531 O O . ALA B 1 34 ? -6.48 6.648 -0.13 1 98.94 34 ALA B O 1
ATOM 1532 N N . SER B 1 35 ? -5.137 4.969 0.496 1 98.88 35 SER B N 1
ATOM 1533 C CA . SER B 1 35 ? -4.023 5.508 -0.28 1 98.88 35 SER B CA 1
ATOM 1534 C C . SER B 1 35 ? -4.352 5.531 -1.77 1 98.88 35 SER B C 1
ATOM 1536 O O . SER B 1 35 ? -4.008 6.488 -2.471 1 98.88 35 SER B O 1
ATOM 1538 N N . ALA B 1 36 ? -5 4.477 -2.246 1 98.5 36 ALA B N 1
ATOM 1539 C CA . ALA B 1 36 ? -5.398 4.41 -3.648 1 98.5 36 ALA B CA 1
ATOM 1540 C C . ALA B 1 36 ? -6.414 5.5 -3.984 1 98.5 36 ALA B C 1
ATOM 1542 O O . ALA B 1 36 ? -6.309 6.156 -5.02 1 98.5 36 ALA B O 1
ATOM 1543 N N . LEU B 1 37 ? -7.367 5.676 -3.117 1 98.69 37 LEU B N 1
ATOM 1544 C CA . LEU B 1 37 ? -8.406 6.684 -3.303 1 98.69 37 LEU B CA 1
ATOM 1545 C C . LEU B 1 37 ? -7.793 8.086 -3.369 1 98.69 37 LEU B C 1
ATOM 1547 O O . LEU B 1 37 ? -8.148 8.875 -4.238 1 98.69 37 LEU B O 1
ATOM 1551 N N . LEU B 1 38 ? -6.871 8.391 -2.445 1 98.81 38 LEU B N 1
ATOM 1552 C CA . LEU B 1 38 ? -6.184 9.68 -2.42 1 98.81 38 LEU B CA 1
ATOM 1553 C C . LEU B 1 38 ? -5.398 9.898 -3.707 1 98.81 38 LEU B C 1
ATOM 1555 O O . LEU B 1 38 ? -5.441 10.992 -4.285 1 98.81 38 LEU B O 1
ATOM 1559 N N . ASN B 1 39 ? -4.695 8.867 -4.113 1 98.44 39 ASN B N 1
ATOM 1560 C CA . ASN B 1 39 ? -3.9 8.977 -5.328 1 98.44 39 ASN B CA 1
ATOM 1561 C C . ASN B 1 39 ? -4.77 9.289 -6.543 1 98.44 39 ASN B C 1
ATOM 1563 O O . ASN B 1 39 ? -4.359 10.039 -7.434 1 98.44 39 ASN B O 1
ATOM 1567 N N . GLN B 1 40 ? -5.914 8.719 -6.617 1 96.88 40 GLN B N 1
ATOM 1568 C CA . GLN B 1 40 ? -6.855 8.969 -7.703 1 96.88 40 GLN B CA 1
ATOM 1569 C C . GLN B 1 40 ? -7.395 10.398 -7.652 1 96.88 40 GLN B C 1
ATOM 1571 O O . GLN B 1 40 ? -7.625 11.016 -8.695 1 96.88 40 GLN B O 1
ATOM 1576 N N . ALA B 1 41 ? -7.555 10.914 -6.5 1 97.44 41 ALA B N 1
ATOM 1577 C CA . ALA B 1 41 ? -8.219 12.195 -6.301 1 97.44 41 ALA B CA 1
ATOM 1578 C C . ALA B 1 41 ? -7.238 13.352 -6.473 1 97.44 41 ALA B C 1
ATOM 1580 O O . ALA B 1 41 ? -7.645 14.484 -6.742 1 97.44 41 ALA B O 1
ATOM 1581 N N . LEU B 1 42 ? -5.91 13.094 -6.266 1 96.94 42 LEU B N 1
ATOM 1582 C CA . LEU B 1 42 ? -4.887 14.141 -6.277 1 96.94 42 LEU B CA 1
ATOM 1583 C C . LEU B 1 42 ? -3.949 13.969 -7.469 1 96.94 42 LEU B C 1
ATOM 1585 O O . LEU B 1 42 ? -2.953 13.242 -7.379 1 96.94 42 LEU B O 1
ATOM 1589 N N . PRO B 1 43 ? -4.168 14.648 -8.492 1 92.88 43 PRO B N 1
ATOM 1590 C CA . PRO B 1 43 ? -3.572 14.328 -9.789 1 92.88 43 PRO B CA 1
ATOM 1591 C C . PRO B 1 43 ? -2.068 14.594 -9.828 1 92.88 43 PRO B C 1
ATOM 1593 O O . PRO B 1 43 ? -1.369 14.07 -10.703 1 92.88 43 PRO B O 1
ATOM 1596 N N . ASN B 1 44 ? -1.528 15.453 -8.938 1 96.88 44 ASN B N 1
ATOM 1597 C CA . ASN B 1 44 ? -0.113 15.805 -9 1 96.88 44 ASN B CA 1
ATOM 1598 C C . ASN B 1 44 ? 0.704 15.008 -7.98 1 96.88 44 ASN B C 1
ATOM 1600 O O . ASN B 1 44 ? 1.868 15.328 -7.73 1 96.88 44 ASN B O 1
ATOM 1604 N N . SER B 1 45 ? 0.104 13.969 -7.457 1 96.81 45 SER B N 1
ATOM 1605 C CA . SER B 1 45 ? 0.725 13.234 -6.359 1 96.81 45 SER B CA 1
ATOM 1606 C C . SER B 1 45 ? 1.913 12.414 -6.844 1 96.81 45 SER B C 1
ATOM 1608 O O . SER B 1 45 ? 1.846 11.781 -7.902 1 96.81 45 SER B O 1
ATOM 1610 N N . VAL B 1 46 ? 2.947 12.508 -6.066 1 96.19 46 VAL B N 1
ATOM 1611 C CA . VAL B 1 46 ? 4.117 11.648 -6.223 1 96.19 46 VAL B CA 1
ATOM 1612 C C . VAL B 1 46 ? 4.07 10.523 -5.191 1 96.19 46 VAL B C 1
ATOM 1614 O O . VAL B 1 46 ? 4.535 9.414 -5.457 1 96.19 46 VAL B O 1
ATOM 1617 N N . PHE B 1 47 ? 3.545 10.828 -4.078 1 97.81 47 PHE B N 1
ATOM 1618 C CA . PHE B 1 47 ? 3.391 9.898 -2.961 1 97.81 47 PHE B CA 1
ATOM 1619 C C . PHE B 1 47 ? 2.109 10.195 -2.189 1 97.81 47 PHE B C 1
ATOM 1621 O O . PHE B 1 47 ? 1.852 11.336 -1.811 1 97.81 47 PHE B O 1
ATOM 1628 N N . THR B 1 48 ? 1.285 9.211 -2.012 1 98.62 48 THR B N 1
ATOM 1629 C CA . THR B 1 48 ? 0.11 9.234 -1.148 1 98.62 48 THR B CA 1
ATOM 1630 C C . THR B 1 48 ? 0.086 8.016 -0.236 1 98.62 48 THR B C 1
ATOM 1632 O O . THR B 1 48 ? -0.12 6.891 -0.699 1 98.62 48 THR B O 1
ATOM 1635 N N . GLY B 1 49 ? 0.41 8.258 1.022 1 98.62 49 GLY B N 1
ATOM 1636 C CA . GLY B 1 49 ? 0.441 7.055 1.845 1 98.62 49 GLY B CA 1
ATOM 1637 C C . GLY B 1 49 ? 0.689 7.348 3.312 1 98.62 49 GLY B C 1
ATOM 1638 O O . GLY B 1 49 ? 0.51 8.477 3.766 1 98.62 49 GLY B O 1
ATOM 1639 N N . PHE B 1 50 ? 0.983 6.297 4.016 1 98.94 50 PHE B N 1
ATOM 1640 C CA . PHE B 1 50 ? 0.978 6.344 5.473 1 98.94 50 PHE B CA 1
ATOM 1641 C C . PHE B 1 50 ? 2.312 5.871 6.035 1 98.94 50 PHE B C 1
ATOM 1643 O O . PHE B 1 50 ? 2.93 4.953 5.492 1 98.94 50 PHE B O 1
ATOM 1650 N N . TYR B 1 51 ? 2.758 6.473 7.023 1 98.81 51 TYR B N 1
ATOM 1651 C CA . TYR B 1 51 ? 3.736 5.934 7.961 1 98.81 51 TYR B CA 1
ATOM 1652 C C . TYR B 1 51 ? 3.088 5.613 9.305 1 98.81 51 TYR B C 1
ATOM 1654 O O . TYR B 1 51 ? 2.357 6.438 9.859 1 98.81 51 TYR B O 1
ATOM 1662 N N . LEU B 1 52 ? 3.322 4.426 9.789 1 98.88 52 LEU B N 1
ATOM 1663 C CA . LEU B 1 52 ? 2.697 4.004 11.031 1 98.88 52 LEU B CA 1
ATOM 1664 C C . LEU B 1 52 ? 3.701 4.031 12.18 1 98.88 52 LEU B C 1
ATOM 1666 O O . LEU B 1 52 ? 4.871 3.68 12 1 98.88 52 LEU B O 1
ATOM 1670 N N . TYR B 1 53 ? 3.242 4.426 13.352 1 98.69 53 TYR B N 1
ATOM 1671 C CA . TYR B 1 53 ? 4.066 4.48 14.555 1 98.69 53 TYR B CA 1
ATOM 1672 C C . TYR B 1 53 ? 4.195 3.105 15.188 1 98.69 53 TYR B C 1
ATOM 1674 O O . TYR B 1 53 ? 3.189 2.441 15.461 1 98.69 53 TYR B O 1
ATOM 1682 N N . ASP B 1 54 ? 5.422 2.695 15.398 1 97.69 54 ASP B N 1
ATOM 1683 C CA . ASP B 1 54 ? 5.629 1.355 15.938 1 97.69 54 ASP B CA 1
ATOM 1684 C C . ASP B 1 54 ? 5.953 1.407 17.422 1 97.69 54 ASP B C 1
ATOM 1686 O O . ASP B 1 54 ? 6.379 0.409 18.016 1 97.69 54 ASP B O 1
ATOM 1690 N N . GLY B 1 55 ? 5.754 2.5 18.031 1 96.75 55 GLY B N 1
ATOM 1691 C CA . GLY B 1 55 ? 6.109 2.707 19.422 1 96.75 55 GLY B CA 1
ATOM 1692 C C . GLY B 1 55 ? 7.426 3.438 19.609 1 96.75 55 GLY B C 1
ATOM 1693 O O . GLY B 1 55 ? 7.719 3.939 20.688 1 96.75 55 GLY B O 1
ATOM 1694 N N . SER B 1 56 ? 8.219 3.576 18.578 1 97.62 56 SER B N 1
ATOM 1695 C CA . SER B 1 56 ? 9.523 4.223 18.641 1 97.62 56 SER B CA 1
ATOM 1696 C C . SER B 1 56 ? 9.734 5.176 17.469 1 97.62 56 SER B C 1
ATOM 1698 O O . SER B 1 56 ? 10.195 6.305 17.656 1 97.62 56 SER B O 1
ATOM 1700 N N . GLU B 1 57 ? 9.414 4.805 16.297 1 98.44 57 GLU B N 1
ATOM 1701 C CA . GLU B 1 57 ? 9.57 5.582 15.078 1 98.44 57 GLU B CA 1
ATOM 1702 C C . GLU B 1 57 ? 8.43 5.32 14.102 1 98.44 57 GLU B C 1
ATOM 1704 O O . GLU B 1 57 ? 7.547 4.504 14.383 1 98.44 57 GLU B O 1
ATOM 1709 N N . LEU B 1 58 ? 8.445 6.07 13.039 1 98.5 58 LEU B N 1
ATOM 1710 C CA . LEU B 1 58 ? 7.512 5.836 11.945 1 98.5 58 LEU B CA 1
ATOM 1711 C C . LEU B 1 58 ? 8.062 4.801 10.969 1 98.5 58 LEU B C 1
ATOM 1713 O O . LEU B 1 58 ? 9.234 4.859 10.594 1 98.5 58 LEU B O 1
ATOM 1717 N N . ILE B 1 59 ? 7.156 3.881 10.609 1 98.75 59 ILE B N 1
ATOM 1718 C CA . ILE B 1 59 ? 7.484 2.842 9.641 1 98.75 59 ILE B CA 1
ATOM 1719 C C . ILE B 1 59 ? 6.594 2.99 8.406 1 98.75 59 ILE B C 1
ATOM 1721 O O . ILE B 1 59 ? 5.395 3.252 8.523 1 98.75 59 ILE B O 1
ATOM 1725 N N . LEU B 1 60 ? 7.195 2.791 7.273 1 98.62 60 LEU B N 1
ATOM 1726 C CA . LEU B 1 60 ? 6.457 2.896 6.02 1 98.62 60 LEU B CA 1
ATOM 1727 C C . LEU B 1 60 ? 5.285 1.922 5.992 1 98.62 60 LEU B C 1
ATOM 1729 O O . LEU B 1 60 ? 5.461 0.726 6.234 1 98.62 60 LEU B O 1
ATOM 1733 N N . GLY B 1 61 ? 4.07 2.457 5.742 1 98.81 61 GLY B N 1
ATOM 1734 C CA . GLY B 1 61 ? 2.861 1.674 5.535 1 98.81 61 GLY B CA 1
ATOM 1735 C C . GLY B 1 61 ? 2.363 1.711 4.105 1 98.81 61 GLY B C 1
ATOM 1736 O O . GLY B 1 61 ? 3.125 2.014 3.184 1 98.81 61 GLY B O 1
ATOM 1737 N N . PRO B 1 62 ? 1.123 1.339 3.885 1 98.94 62 PRO B N 1
ATOM 1738 C CA . PRO B 1 62 ? 0.562 1.339 2.531 1 98.94 62 PRO B CA 1
ATOM 1739 C C . PRO B 1 62 ? 0.644 2.707 1.858 1 98.94 62 PRO B C 1
ATOM 1741 O O . PRO B 1 62 ? 0.427 3.734 2.508 1 98.94 62 PRO B O 1
ATOM 1744 N N . PHE B 1 63 ? 0.994 2.693 0.557 1 98.81 63 PHE B N 1
ATOM 1745 C CA . PHE B 1 63 ? 1.095 3.939 -0.192 1 98.81 63 PHE B CA 1
ATOM 1746 C C . PHE B 1 63 ? 0.963 3.684 -1.688 1 98.81 63 PHE B C 1
ATOM 1748 O O . PHE B 1 63 ? 0.953 2.531 -2.129 1 98.81 63 PHE B O 1
ATOM 1755 N N . GLN B 1 64 ? 0.738 4.719 -2.379 1 98.62 64 GLN B N 1
ATOM 1756 C CA . GLN B 1 64 ? 0.882 4.785 -3.83 1 98.62 64 GLN B CA 1
ATOM 1757 C C . GLN B 1 64 ? 2.074 5.652 -4.227 1 98.62 64 GLN B C 1
ATOM 1759 O O . GLN B 1 64 ? 2.229 6.77 -3.725 1 98.62 64 GLN B O 1
ATOM 1764 N N . GLY B 1 65 ? 2.928 5.195 -5.043 1 97.62 65 GLY B N 1
ATOM 1765 C CA . GLY B 1 65 ? 4.109 5.941 -5.453 1 97.62 65 GLY B CA 1
ATOM 1766 C C . GLY B 1 65 ? 5.328 5.062 -5.652 1 97.62 65 GLY B C 1
ATOM 1767 O O . GLY B 1 65 ? 5.203 3.85 -5.832 1 97.62 65 GLY B O 1
ATOM 1768 N N . GLY B 1 66 ? 6.496 5.711 -5.742 1 96.5 66 GLY B N 1
ATOM 1769 C CA . GLY B 1 66 ? 7.738 4.973 -5.906 1 96.5 66 GLY B CA 1
ATOM 1770 C C . GLY B 1 66 ? 8.32 4.492 -4.59 1 96.5 66 GLY B C 1
ATOM 1771 O O . GLY B 1 66 ? 7.855 4.883 -3.52 1 96.5 66 GLY B O 1
ATOM 1772 N N . VAL B 1 67 ? 9.297 3.604 -4.723 1 97.19 67 VAL B N 1
ATOM 1773 C CA . VAL B 1 67 ? 9.984 3.074 -3.547 1 97.19 67 VAL B CA 1
ATOM 1774 C C . VAL B 1 67 ? 10.383 4.223 -2.621 1 97.19 67 VAL B C 1
ATOM 1776 O O . VAL B 1 67 ? 10.859 5.262 -3.08 1 97.19 67 VAL B O 1
ATOM 1779 N N . SER B 1 68 ? 10.258 3.941 -1.279 1 95.75 68 SER B N 1
ATOM 1780 C CA . SER B 1 68 ? 10.383 5.031 -0.317 1 95.75 68 SER B CA 1
ATOM 1781 C C . SER B 1 68 ? 11.172 4.594 0.915 1 95.75 68 SER B C 1
ATOM 1783 O O . SER B 1 68 ? 11.375 3.398 1.138 1 95.75 68 SER B O 1
ATOM 1785 N N . CYS B 1 69 ? 11.586 5.641 1.658 1 94.88 69 CYS B N 1
ATOM 1786 C CA . CYS B 1 69 ? 12.297 5.355 2.898 1 94.88 69 CYS B CA 1
ATOM 1787 C C . CYS B 1 69 ? 11.391 4.652 3.9 1 94.88 69 CYS B C 1
ATOM 1789 O O . CYS B 1 69 ? 10.188 4.918 3.951 1 94.88 69 CYS B O 1
ATOM 1791 N N . VAL B 1 70 ? 12.031 3.854 4.758 1 97.06 70 VAL B N 1
ATOM 1792 C CA . VAL B 1 70 ? 11.258 2.943 5.594 1 97.06 70 VAL B CA 1
ATOM 1793 C C . VAL B 1 70 ? 11.141 3.514 7.008 1 97.06 70 VAL B C 1
ATOM 1795 O O . VAL B 1 70 ? 10.062 3.475 7.609 1 97.06 70 VAL B O 1
ATOM 1798 N N . HIS B 1 71 ? 12.242 4.004 7.543 1 97.62 71 HIS B N 1
ATOM 1799 C CA . HIS B 1 71 ? 12.305 4.445 8.93 1 97.62 71 HIS B CA 1
ATOM 1800 C C . HIS B 1 71 ? 12.391 5.965 9.023 1 97.62 71 HIS B C 1
ATOM 1802 O O . HIS B 1 71 ? 13.234 6.586 8.375 1 97.62 71 HIS B O 1
ATOM 1808 N N . ILE B 1 72 ? 11.523 6.516 9.82 1 97 72 ILE B N 1
ATOM 1809 C CA . ILE B 1 72 ? 11.586 7.945 10.109 1 97 72 ILE B CA 1
ATOM 1810 C C . ILE B 1 72 ? 11.523 8.172 11.617 1 97 72 ILE B C 1
ATOM 1812 O O . ILE B 1 72 ? 10.523 7.863 12.258 1 97 72 ILE B O 1
ATOM 1816 N N . ALA B 1 73 ? 12.539 8.711 12.117 1 96.88 73 ALA B N 1
ATOM 1817 C CA . ALA B 1 73 ? 12.586 9.023 13.539 1 96.88 73 ALA B CA 1
ATOM 1818 C C . ALA B 1 73 ? 11.617 10.148 13.891 1 96.88 73 ALA B C 1
ATOM 1820 O O . ALA B 1 73 ? 11.383 11.047 13.078 1 96.88 73 ALA B O 1
ATOM 1821 N N . LEU B 1 74 ? 11.125 10.125 15.117 1 97.12 74 LEU B N 1
ATOM 1822 C CA . LEU B 1 74 ? 10.344 11.258 15.578 1 97.12 74 LEU B CA 1
ATOM 1823 C C . LEU B 1 74 ? 11.164 12.539 15.539 1 97.12 74 LEU B C 1
ATOM 1825 O O . LEU B 1 74 ? 12.344 12.539 15.898 1 97.12 74 LEU B O 1
ATOM 1829 N N . GLY B 1 75 ? 10.555 13.578 14.945 1 95.5 75 GLY B N 1
ATOM 1830 C CA . GLY B 1 75 ? 11.203 14.875 14.914 1 95.5 75 GLY B CA 1
ATOM 1831 C C . GLY B 1 75 ? 12.062 15.086 13.672 1 95.5 75 GLY B C 1
ATOM 1832 O O . GLY B 1 75 ? 12.508 16.203 13.406 1 95.5 75 GLY B O 1
ATOM 1833 N N . LYS B 1 76 ? 12.211 14.039 12.875 1 93.94 76 LYS B N 1
ATOM 1834 C CA . LYS B 1 76 ? 13.062 14.141 11.695 1 93.94 76 LYS B CA 1
ATOM 1835 C C . LYS B 1 76 ? 12.234 14.258 10.422 1 93.94 76 LYS B C 1
ATOM 1837 O O . LYS B 1 76 ? 11.406 13.398 10.133 1 93.94 76 LYS B O 1
ATOM 1842 N N . GLY B 1 77 ? 12.562 15.273 9.703 1 93.44 77 GLY B N 1
ATOM 1843 C CA . GLY B 1 77 ? 11.773 15.516 8.508 1 93.44 77 GLY B CA 1
ATOM 1844 C C . GLY B 1 77 ? 10.359 15.977 8.805 1 93.44 77 GLY B C 1
ATOM 1845 O O . GLY B 1 77 ? 9.977 16.125 9.969 1 93.44 77 GLY B O 1
ATOM 1846 N N . VAL B 1 78 ? 9.648 16.188 7.777 1 95.94 78 VAL B N 1
ATOM 1847 C CA . VAL B 1 78 ? 8.297 16.719 7.941 1 95.94 78 VAL B CA 1
ATOM 1848 C C . VAL B 1 78 ? 7.43 15.68 8.656 1 95.94 78 VAL B C 1
ATOM 1850 O O . VAL B 1 78 ? 6.711 16 9.602 1 95.94 78 VAL B O 1
ATOM 1853 N N . CYS B 1 79 ? 7.504 14.422 8.227 1 97.38 79 CYS B N 1
ATOM 1854 C CA . CYS B 1 79 ? 6.73 13.352 8.844 1 97.38 79 CYS B CA 1
ATOM 1855 C C . CYS B 1 79 ? 7.082 13.211 10.32 1 97.38 79 CYS B C 1
ATOM 1857 O O . CYS B 1 79 ? 6.191 13.109 11.164 1 97.38 79 CYS B O 1
ATOM 1859 N N . GLY B 1 80 ? 8.375 13.18 10.57 1 97.25 80 GLY B N 1
ATOM 1860 C CA . GLY B 1 80 ? 8.805 13.039 11.953 1 97.25 80 GLY B CA 1
ATOM 1861 C C . GLY B 1 80 ? 8.367 14.195 12.836 1 97.25 80 GLY B C 1
ATOM 1862 O O . GLY B 1 80 ? 7.996 13.992 13.992 1 97.25 80 GLY B O 1
ATOM 1863 N N . GLU B 1 81 ? 8.445 15.383 12.305 1 97.12 81 GLU B N 1
ATOM 1864 C CA . GLU B 1 81 ? 8.008 16.562 13.047 1 97.12 81 GLU B CA 1
ATOM 1865 C C . GLU B 1 81 ? 6.516 16.5 13.359 1 97.12 81 GLU B C 1
ATOM 1867 O O . GLU B 1 81 ? 6.102 16.797 14.484 1 97.12 81 GLU B O 1
ATOM 1872 N N . VAL B 1 82 ? 5.758 16.141 12.367 1 98.31 82 VAL B N 1
ATOM 1873 C CA . VAL B 1 82 ? 4.316 16.016 12.547 1 98.31 82 VAL B CA 1
ATOM 1874 C C . VAL B 1 82 ? 4.012 14.953 13.602 1 98.31 82 VAL B C 1
ATOM 1876 O O . VAL B 1 82 ? 3.15 15.156 14.461 1 98.31 82 VAL B O 1
ATOM 1879 N N . ALA B 1 83 ? 4.707 13.828 13.531 1 98.44 83 ALA B N 1
ATOM 1880 C CA . ALA B 1 83 ? 4.508 12.766 14.508 1 98.44 83 ALA B CA 1
ATOM 1881 C C . ALA B 1 83 ? 4.832 13.242 15.914 1 98.44 83 ALA B C 1
ATOM 1883 O O . ALA B 1 83 ? 4.098 12.945 16.859 1 98.44 83 ALA B O 1
ATOM 1884 N N . ALA B 1 84 ? 5.887 13.977 16.062 1 97.88 84 ALA B N 1
ATOM 1885 C CA . ALA B 1 84 ? 6.336 14.453 17.375 1 97.88 84 ALA B CA 1
ATOM 1886 C C . ALA B 1 84 ? 5.375 15.5 17.938 1 97.88 84 ALA B C 1
ATOM 1888 O O . ALA B 1 84 ? 5.031 15.461 19.109 1 97.88 84 ALA B O 1
ATOM 1889 N N . LYS B 1 85 ? 4.918 16.406 17.047 1 97.75 85 LYS B N 1
ATOM 1890 C CA . LYS B 1 85 ? 4.113 17.547 17.5 1 97.75 85 LYS B CA 1
ATOM 1891 C C . LYS B 1 85 ? 2.623 17.203 17.453 1 97.75 85 LYS B C 1
ATOM 1893 O O . LYS B 1 85 ? 1.809 17.906 18.062 1 97.75 85 LYS B O 1
ATOM 1898 N N . ARG B 1 86 ? 2.273 16.203 16.625 1 98.31 86 ARG B N 1
ATOM 1899 C CA . ARG B 1 86 ? 0.885 15.82 16.406 1 98.31 86 ARG B CA 1
ATOM 1900 C C . ARG B 1 86 ? 0.084 16.984 15.82 1 98.31 86 ARG B C 1
ATOM 1902 O O . ARG B 1 86 ? -1.049 17.234 16.234 1 98.31 86 ARG B O 1
ATOM 1909 N N . GLN B 1 87 ? 0.742 17.688 14.969 1 98.44 87 GLN B N 1
ATOM 1910 C CA . GLN B 1 87 ? 0.136 18.797 14.25 1 98.44 87 GLN B CA 1
ATOM 1911 C C . GLN B 1 87 ? 0.452 18.734 12.758 1 98.44 87 GLN B C 1
ATOM 1913 O O . GLN B 1 87 ? 1.577 18.422 12.375 1 98.44 87 GLN B O 1
ATOM 1918 N N . THR B 1 88 ? -0.59 19.078 12 1 98.88 88 THR B N 1
ATOM 1919 C CA . THR B 1 88 ? -0.407 19.078 10.547 1 98.88 88 THR B CA 1
ATOM 1920 C C . THR B 1 88 ? 0.654 20.094 10.133 1 98.88 88 THR B C 1
ATOM 1922 O O . THR B 1 88 ? 0.686 21.203 10.648 1 98.88 88 THR B O 1
ATOM 1925 N N . ILE B 1 89 ? 1.521 19.719 9.188 1 98.06 89 ILE B N 1
ATOM 1926 C CA . ILE B 1 89 ? 2.498 20.641 8.617 1 98.06 89 ILE B CA 1
ATOM 1927 C 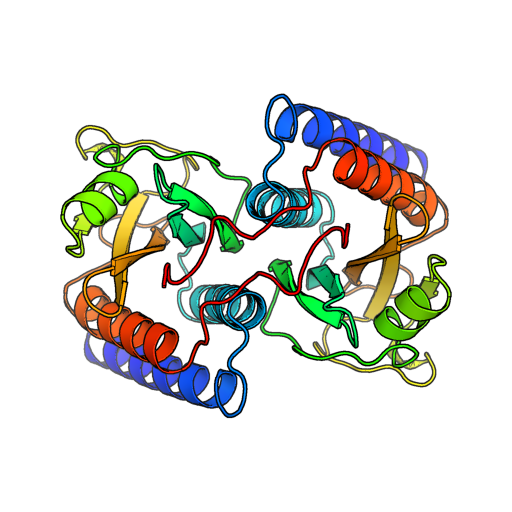C . ILE B 1 89 ? 2.326 20.703 7.102 1 98.06 89 ILE B C 1
ATOM 1929 O O . ILE B 1 89 ? 2.178 19.672 6.441 1 98.06 89 ILE B O 1
ATOM 1933 N N . LEU B 1 90 ? 2.223 21.891 6.629 1 97.69 90 LEU B N 1
ATOM 1934 C CA . LEU B 1 90 ? 2.195 22.203 5.207 1 97.69 90 LEU B CA 1
ATOM 1935 C C . LEU B 1 90 ? 3.529 22.797 4.754 1 97.69 90 LEU B C 1
ATOM 1937 O O . LEU B 1 90 ? 4.031 23.75 5.359 1 97.69 90 LEU B O 1
ATOM 1941 N N . VAL B 1 91 ? 4.133 22.172 3.723 1 96.75 91 VAL B N 1
ATOM 1942 C CA . VAL B 1 91 ? 5.406 22.656 3.191 1 96.75 91 VAL B CA 1
ATOM 1943 C C . VAL B 1 91 ? 5.238 23.047 1.727 1 96.75 91 VAL B C 1
ATOM 1945 O O . VAL B 1 91 ? 4.969 22.203 0.874 1 96.75 91 VAL B O 1
ATOM 1948 N N . ASP B 1 92 ? 5.508 24.281 1.364 1 96.38 92 ASP B N 1
ATOM 1949 C CA . ASP B 1 92 ? 5.309 24.812 0.02 1 96.38 92 ASP B CA 1
ATOM 1950 C C . ASP B 1 92 ? 6.414 24.344 -0.925 1 96.38 92 ASP B C 1
ATOM 1952 O O . ASP B 1 92 ? 6.176 24.156 -2.117 1 96.38 92 ASP B O 1
ATOM 1956 N N . ASP B 1 93 ? 7.562 24.297 -0.395 1 95.38 93 ASP B N 1
ATOM 1957 C CA . ASP B 1 93 ? 8.75 23.875 -1.137 1 95.38 93 ASP B CA 1
ATOM 1958 C C . ASP B 1 93 ? 9.688 23.062 -0.255 1 95.38 93 ASP B C 1
ATOM 1960 O O . ASP B 1 93 ? 10.438 23.625 0.549 1 95.38 93 ASP B O 1
ATOM 1964 N N . VAL B 1 94 ? 9.609 21.688 -0.518 1 92.12 94 VAL B N 1
ATOM 1965 C CA . VAL B 1 94 ? 10.328 20.781 0.375 1 92.12 94 VAL B CA 1
ATOM 1966 C C . VAL B 1 94 ? 11.828 21.031 0.264 1 92.12 94 VAL B C 1
ATOM 1968 O O . VAL B 1 94 ? 12.586 20.719 1.187 1 92.12 94 VAL B O 1
ATOM 1971 N N . ARG B 1 95 ? 12.336 21.672 -0.813 1 89.88 95 ARG B N 1
ATOM 1972 C CA . ARG B 1 95 ? 13.75 21.938 -1.033 1 89.88 95 ARG B CA 1
ATOM 1973 C C . ARG B 1 95 ? 14.266 23.016 -0.071 1 89.88 95 ARG B C 1
ATOM 1975 O O . ARG B 1 95 ? 15.469 23.125 0.151 1 89.88 95 ARG B O 1
ATOM 1982 N N . LEU B 1 96 ? 13.312 23.688 0.49 1 86.81 96 LEU B N 1
ATOM 1983 C CA . LEU B 1 96 ? 13.664 24.797 1.368 1 86.81 96 LEU B CA 1
ATOM 1984 C C . LEU B 1 96 ? 13.398 24.438 2.826 1 86.81 96 LEU B C 1
ATOM 1986 O O . LEU B 1 96 ? 13.656 25.25 3.725 1 86.81 96 LEU B O 1
ATOM 1990 N N . HIS B 1 97 ? 12.797 23.344 3.045 1 84.94 97 HIS B N 1
ATOM 1991 C CA . HIS B 1 97 ? 12.469 22.938 4.406 1 84.94 97 HIS B CA 1
ATOM 1992 C C . HIS B 1 97 ? 13.695 22.406 5.145 1 84.94 97 HIS B C 1
ATOM 1994 O O . HIS B 1 97 ? 14.375 21.5 4.66 1 84.94 97 HIS B O 1
ATOM 2000 N N . ASP B 1 98 ? 13.797 22.891 6.371 1 77.75 98 ASP B N 1
ATOM 2001 C CA . ASP B 1 98 ? 14.914 22.453 7.203 1 77.75 98 ASP B CA 1
ATOM 2002 C C . ASP B 1 98 ? 14.75 21 7.633 1 77.75 98 ASP B C 1
ATOM 2004 O O . ASP B 1 98 ? 13.633 20.531 7.863 1 77.75 98 ASP B O 1
ATOM 2008 N N . ASN B 1 99 ? 15.75 20.188 7.496 1 73.88 99 ASN B N 1
ATOM 2009 C CA . ASN B 1 99 ? 15.734 18.812 7.98 1 73.88 99 ASN B CA 1
ATOM 2010 C C . ASN B 1 99 ? 14.961 17.891 7.035 1 73.88 99 ASN B C 1
ATOM 2012 O O . ASN B 1 99 ? 14.398 16.875 7.461 1 73.88 99 ASN B O 1
ATOM 2016 N N . TYR B 1 100 ? 14.773 18.484 5.84 1 75 100 TYR B N 1
ATOM 2017 C CA . TYR B 1 100 ? 14.008 17.719 4.867 1 75 100 TYR B CA 1
ATOM 2018 C C . TYR B 1 100 ? 14.742 16.438 4.473 1 75 100 TYR B C 1
ATOM 2020 O O . TYR B 1 100 ? 15.938 16.469 4.168 1 75 100 TYR B O 1
ATOM 2028 N N . ILE B 1 101 ? 13.977 15.344 4.691 1 70.44 101 ILE B N 1
ATOM 2029 C CA . ILE B 1 101 ? 14.414 14.062 4.16 1 70.44 101 ILE B CA 1
ATOM 2030 C C . ILE B 1 101 ? 13.727 13.789 2.826 1 70.44 101 ILE B C 1
ATOM 2032 O O . ILE B 1 101 ? 12.492 13.859 2.73 1 70.44 101 ILE B O 1
ATOM 2036 N N . SER B 1 102 ? 14.641 13.695 1.685 1 68.06 102 SER B N 1
ATOM 2037 C CA . SER B 1 102 ? 14.031 13.406 0.393 1 68.06 102 SER B CA 1
ATOM 2038 C C . SER B 1 102 ? 14.023 11.914 0.105 1 68.06 102 SER B C 1
ATOM 2040 O O . SER B 1 102 ? 15.055 11.25 0.192 1 68.06 102 SER B O 1
ATOM 2042 N N . CYS B 1 103 ? 12.797 11.43 -0.055 1 65.56 103 CYS B N 1
ATOM 2043 C CA . CYS B 1 103 ? 12.766 10.047 -0.529 1 65.56 103 CYS B CA 1
ATOM 2044 C C . CYS B 1 103 ? 12.617 10 -2.047 1 65.56 103 CYS B C 1
ATOM 2046 O O . CYS B 1 103 ? 13.07 9.039 -2.684 1 65.56 103 CYS B O 1
ATOM 2048 N N . ASP B 1 104 ? 11.906 10.945 -2.607 1 79.25 104 ASP B N 1
ATOM 2049 C CA . ASP B 1 104 ? 11.672 11.07 -4.043 1 79.25 104 ASP B CA 1
ATOM 2050 C C . ASP B 1 104 ? 11.984 12.484 -4.527 1 79.25 104 ASP B C 1
ATOM 2052 O O . ASP B 1 104 ? 11.32 13.438 -4.133 1 79.25 104 ASP B O 1
ATOM 2056 N N . ALA B 1 105 ? 12.898 12.547 -5.406 1 78.75 105 ALA B N 1
ATOM 2057 C CA . ALA B 1 105 ? 13.398 13.836 -5.887 1 78.75 105 ALA B CA 1
ATOM 2058 C C . ALA B 1 105 ? 12.328 14.594 -6.66 1 78.75 105 ALA B C 1
ATOM 2060 O O . ALA B 1 105 ? 12.453 15.797 -6.879 1 78.75 105 ALA B O 1
ATOM 2061 N N . THR B 1 106 ? 11.289 13.945 -7.059 1 90.38 106 THR B N 1
ATOM 2062 C CA . THR B 1 106 ? 10.266 14.602 -7.855 1 90.38 106 THR B CA 1
ATOM 2063 C C . THR B 1 106 ? 9.266 15.328 -6.957 1 90.38 106 THR B C 1
ATOM 2065 O O . THR B 1 106 ? 8.469 16.141 -7.434 1 90.38 106 THR B O 1
ATOM 2068 N N . ALA B 1 107 ? 9.312 15.117 -5.707 1 93.38 107 ALA B N 1
ATOM 2069 C CA . ALA B 1 107 ? 8.422 15.781 -4.762 1 93.38 107 ALA B CA 1
ATOM 2070 C C . ALA B 1 107 ? 8.859 17.219 -4.52 1 93.38 107 ALA B C 1
ATOM 2072 O O . ALA B 1 107 ? 10.023 17.484 -4.215 1 93.38 107 ALA B O 1
ATOM 2073 N N . LEU B 1 108 ? 7.887 18.156 -4.633 1 95.62 108 LEU B N 1
ATOM 2074 C CA . LEU B 1 108 ? 8.25 19.562 -4.508 1 95.62 108 LEU B CA 1
ATOM 2075 C C . LEU B 1 108 ? 7.477 20.234 -3.373 1 95.62 108 LEU B C 1
ATOM 2077 O O . LEU B 1 108 ? 7.902 21.266 -2.844 1 95.62 108 LEU B O 1
ATOM 2081 N N . SER B 1 109 ? 6.301 19.797 -3.01 1 97.25 109 SER B N 1
ATOM 2082 C CA . SER B 1 109 ? 5.543 20.234 -1.842 1 97.25 109 SER B CA 1
ATOM 2083 C C . SER B 1 109 ? 4.973 19.031 -1.075 1 97.25 109 SER B C 1
ATOM 2085 O O . SER B 1 109 ? 4.957 17.922 -1.584 1 97.25 109 SER B O 1
ATOM 2087 N N . GLU B 1 110 ? 4.594 19.312 0.14 1 96.94 110 GLU B N 1
ATOM 2088 C CA . GLU B 1 110 ? 4.223 18.203 1.022 1 96.94 110 GLU B CA 1
ATOM 2089 C C . GLU B 1 110 ? 3.232 18.672 2.088 1 96.94 110 GLU B C 1
ATOM 2091 O O . GLU B 1 110 ? 3.295 19.797 2.557 1 96.94 110 GLU B O 1
ATOM 2096 N N . ILE B 1 111 ? 2.254 17.844 2.393 1 98.44 111 ILE B N 1
ATOM 2097 C CA . ILE B 1 111 ? 1.396 18 3.561 1 98.44 111 ILE B CA 1
ATOM 2098 C C . ILE B 1 111 ? 1.346 16.703 4.352 1 98.44 111 ILE B C 1
ATOM 2100 O O . ILE B 1 111 ? 1.193 15.625 3.773 1 98.44 111 ILE B O 1
ATOM 2104 N N . VAL B 1 112 ? 1.595 16.797 5.598 1 98.69 112 VAL B N 1
ATOM 2105 C CA . VAL B 1 112 ? 1.556 15.641 6.492 1 98.69 112 VAL B CA 1
ATOM 2106 C C . VAL B 1 112 ? 0.522 15.867 7.59 1 98.69 112 VAL B C 1
ATOM 2108 O O . VAL B 1 112 ? 0.494 16.938 8.211 1 98.69 112 VAL B O 1
ATOM 2111 N N . VAL B 1 113 ? -0.365 14.93 7.777 1 98.94 113 VAL B N 1
ATOM 2112 C CA . VAL B 1 113 ? -1.444 15 8.758 1 98.94 113 VAL B CA 1
ATOM 2113 C C . VAL B 1 113 ? -1.267 13.891 9.797 1 98.94 113 VAL B C 1
ATOM 2115 O O . VAL B 1 113 ? -1.123 12.719 9.453 1 98.94 113 VAL B O 1
ATOM 2118 N N . PRO B 1 114 ? -1.233 14.234 11.07 1 98.94 114 PRO B N 1
ATOM 2119 C CA . PRO B 1 114 ? -1.106 13.188 12.086 1 98.94 114 PRO B CA 1
ATOM 2120 C C . PRO B 1 114 ? -2.375 12.344 12.227 1 98.94 114 PRO B C 1
ATOM 2122 O O . PRO B 1 114 ? -3.482 12.859 12.055 1 98.94 114 PRO B O 1
ATOM 2125 N N . MET B 1 115 ? -2.236 11.133 12.445 1 98.88 115 MET B N 1
ATOM 2126 C CA . MET B 1 115 ? -3.309 10.234 12.867 1 98.88 115 MET B CA 1
ATOM 2127 C C . MET B 1 115 ? -3.211 9.938 14.359 1 98.88 115 MET B C 1
ATOM 2129 O O . MET B 1 115 ? -2.273 9.281 14.812 1 98.88 115 MET B O 1
ATOM 2133 N N . VAL B 1 116 ? -4.141 10.398 15.117 1 98.38 116 VAL B N 1
ATOM 2134 C CA . VAL B 1 116 ? -4.145 10.273 16.578 1 98.38 116 VAL B CA 1
ATOM 2135 C C . VAL B 1 116 ? -5.496 9.75 17.047 1 98.38 116 VAL B C 1
ATOM 2137 O O . VAL B 1 116 ? -6.543 10.156 16.531 1 98.38 116 VAL B O 1
ATOM 2140 N N . LYS B 1 117 ? -5.5 8.852 17.859 1 96.56 117 LYS B N 1
ATOM 2141 C CA . LYS B 1 117 ? -6.699 8.312 18.5 1 96.56 117 LYS B CA 1
ATOM 2142 C C . LYS B 1 117 ? -6.52 8.203 20 1 96.56 117 LYS B C 1
ATOM 2144 O O . LYS B 1 117 ? -5.559 7.598 20.484 1 96.56 117 LYS B O 1
ATOM 2149 N N . ASN B 1 118 ? -7.445 8.766 20.766 1 93.81 118 ASN B N 1
ATOM 2150 C CA . ASN B 1 118 ? -7.355 8.75 22.219 1 93.81 118 ASN B CA 1
ATOM 2151 C C . ASN B 1 118 ? -5.977 9.195 22.703 1 93.81 118 ASN B C 1
ATOM 2153 O O . ASN B 1 118 ? -5.348 8.508 23.516 1 93.81 118 ASN B O 1
ATOM 2157 N N . ASP B 1 119 ? -5.445 10.172 22.141 1 93.5 119 ASP B N 1
ATOM 2158 C CA . ASP B 1 119 ? -4.188 10.828 22.484 1 93.5 119 ASP B CA 1
ATOM 2159 C C . ASP B 1 119 ? -2.996 9.922 22.188 1 93.5 119 ASP B C 1
ATOM 2161 O O . ASP B 1 119 ? -1.903 10.133 22.719 1 93.5 119 ASP B O 1
ATOM 2165 N N . GLN B 1 120 ? -3.266 8.922 21.438 1 96.12 120 GLN B N 1
ATOM 2166 C CA . GLN B 1 120 ? -2.186 8.039 21 1 96.12 120 GLN B CA 1
ATOM 2167 C C . GLN B 1 120 ? -1.873 8.25 19.531 1 96.12 120 GLN B C 1
ATOM 2169 O O . GLN B 1 120 ? -2.781 8.289 18.688 1 96.12 120 GLN B O 1
ATOM 2174 N N . LEU B 1 121 ? -0.596 8.391 19.266 1 98.25 121 LEU B N 1
ATOM 2175 C CA . LEU B 1 121 ? -0.155 8.5 17.875 1 98.25 121 LEU B CA 1
ATOM 2176 C C . LEU B 1 121 ? -0.231 7.145 17.188 1 98.25 121 LEU B C 1
ATOM 2178 O O . LEU B 1 121 ? 0.338 6.16 17.656 1 98.25 121 LEU B O 1
ATOM 2182 N N . LEU B 1 122 ? -0.936 7.094 16.078 1 98.69 122 LEU B N 1
ATOM 2183 C CA . LEU B 1 122 ? -1.031 5.887 15.266 1 98.69 122 LEU B CA 1
ATOM 2184 C C . LEU B 1 122 ? -0.057 5.949 14.094 1 98.69 122 LEU B C 1
ATOM 2186 O O . LEU B 1 122 ? 0.42 4.91 13.625 1 98.69 122 LEU B O 1
ATOM 2190 N N . GLY B 1 123 ? 0.238 7.129 13.586 1 98.81 123 GLY B N 1
ATOM 2191 C CA . GLY B 1 123 ? 1.055 7.395 12.406 1 98.81 123 GLY B CA 1
ATOM 2192 C C . GLY B 1 123 ? 0.732 8.719 11.75 1 98.81 123 GLY B C 1
ATOM 2193 O O . GLY B 1 123 ? 0.263 9.656 12.406 1 98.81 123 GLY B O 1
ATOM 2194 N N . VAL B 1 124 ? 1.11 8.797 10.453 1 98.94 124 VAL B N 1
ATOM 2195 C CA . VAL B 1 124 ? 0.831 10.023 9.711 1 98.94 124 VAL B CA 1
ATOM 2196 C C . VAL B 1 124 ? 0.385 9.688 8.297 1 98.94 124 VAL B C 1
ATOM 2198 O O . VAL B 1 124 ? 0.773 8.648 7.746 1 98.94 124 VAL B O 1
ATOM 2201 N N . LEU B 1 125 ? -0.516 10.477 7.77 1 98.94 125 LEU B N 1
ATOM 2202 C CA . LEU B 1 125 ? -0.743 10.555 6.328 1 98.94 125 LEU B CA 1
ATOM 2203 C C . LEU B 1 125 ? 0.254 11.508 5.676 1 98.94 125 LEU B C 1
ATOM 2205 O O . LEU B 1 125 ? 0.417 12.648 6.121 1 98.94 125 LEU B O 1
ATOM 2209 N N . ASP B 1 126 ? 0.945 11.055 4.711 1 98.56 126 ASP B N 1
ATOM 2210 C CA . ASP B 1 126 ? 1.918 11.859 3.979 1 98.56 126 ASP B CA 1
ATOM 2211 C C . ASP B 1 126 ? 1.537 11.969 2.504 1 98.56 126 ASP B C 1
ATOM 2213 O O . ASP B 1 126 ? 1.27 10.961 1.848 1 98.56 126 ASP B O 1
ATOM 2217 N N . LEU B 1 127 ? 1.446 13.18 1.996 1 98.56 127 LEU B N 1
ATOM 2218 C CA . LEU B 1 127 ? 1.182 13.469 0.591 1 98.56 127 LEU B CA 1
ATOM 2219 C C . LEU B 1 127 ? 2.275 14.352 0.002 1 98.56 127 LEU B C 1
ATOM 2221 O O . LEU B 1 127 ? 2.506 15.469 0.481 1 98.56 127 LEU B O 1
ATOM 2225 N N . ASP B 1 128 ? 2.955 13.867 -1.004 1 97.44 128 ASP B N 1
ATOM 2226 C CA . ASP B 1 128 ? 3.957 14.617 -1.758 1 97.44 128 ASP B CA 1
ATOM 2227 C C . ASP B 1 128 ? 3.449 14.961 -3.156 1 97.44 128 ASP B C 1
ATOM 2229 O O . ASP B 1 128 ? 2.836 14.125 -3.822 1 97.44 128 ASP B O 1
ATOM 2233 N N . SER B 1 129 ? 3.713 16.156 -3.561 1 97.69 129 SER B N 1
ATOM 2234 C CA . SER B 1 129 ? 3.285 16.609 -4.879 1 97.69 129 SER B CA 1
ATOM 2235 C C . SER B 1 129 ? 4.48 17 -5.742 1 97.69 129 SER B C 1
ATOM 2237 O O . SER B 1 129 ? 5.52 17.406 -5.223 1 97.69 129 SER B O 1
ATOM 2239 N N . ARG B 1 130 ? 4.32 16.922 -7.043 1 97.38 130 ARG B N 1
ATOM 2240 C CA . ARG B 1 130 ? 5.363 17.312 -7.984 1 97.38 130 ARG B CA 1
ATOM 2241 C C . ARG B 1 130 ? 5.312 18.797 -8.266 1 97.38 130 ARG B C 1
ATOM 2243 O O . ARG B 1 130 ? 6.145 19.328 -9.008 1 97.38 130 ARG B O 1
ATOM 2250 N N . LEU B 1 131 ? 4.34 19.531 -7.73 1 97.38 131 LEU B N 1
ATOM 2251 C CA . LEU B 1 131 ? 4.207 20.969 -7.895 1 97.38 131 LEU B CA 1
ATOM 2252 C C . LEU B 1 131 ? 4.57 21.703 -6.602 1 97.38 131 LEU B C 1
ATOM 2254 O O . LEU B 1 131 ? 4.238 21.234 -5.508 1 97.38 131 LEU B O 1
ATOM 2258 N N . VAL B 1 132 ? 5.176 22.828 -6.715 1 96.62 132 VAL B N 1
ATOM 2259 C CA . VAL B 1 132 ? 5.426 23.703 -5.578 1 96.62 132 VAL B CA 1
ATOM 2260 C C . VAL B 1 132 ? 4.109 24.328 -5.105 1 96.62 132 VAL B C 1
ATOM 2262 O O . VAL B 1 132 ? 3.26 24.688 -5.918 1 96.62 132 VAL B O 1
ATOM 2265 N N . ALA B 1 133 ? 3.91 24.344 -3.805 1 96.88 133 ALA B N 1
ATOM 2266 C CA . ALA B 1 133 ? 2.764 25 -3.176 1 96.88 133 ALA B CA 1
ATOM 2267 C C . ALA B 1 133 ? 1.451 24.438 -3.713 1 96.88 133 ALA B C 1
ATOM 2269 O O . ALA B 1 133 ? 0.538 25.203 -4.051 1 96.88 133 ALA B O 1
ATOM 2270 N N . ASP B 1 134 ? 1.5 23.109 -3.865 1 96.81 134 ASP B N 1
ATOM 2271 C CA . ASP B 1 134 ? 0.298 22.453 -4.375 1 96.81 134 ASP B CA 1
ATOM 2272 C C . ASP B 1 134 ? -0.785 22.391 -3.299 1 96.81 134 ASP B C 1
ATOM 2274 O O . ASP B 1 134 ? -1.971 22.25 -3.611 1 96.81 134 ASP B O 1
ATOM 2278 N N . TYR B 1 135 ? -0.419 22.484 -2.043 1 97.56 135 TYR B N 1
ATOM 2279 C CA . TYR B 1 135 ? -1.352 22.328 -0.931 1 97.56 135 TYR B CA 1
ATOM 2280 C C . TYR B 1 135 ? -1.545 23.656 -0.209 1 97.56 135 TYR B C 1
ATOM 2282 O O . TYR B 1 135 ? -0.598 24.438 -0.061 1 97.56 135 TYR B O 1
ATOM 2290 N N . ASP B 1 136 ? -2.787 23.859 0.214 1 97.62 136 ASP B N 1
ATOM 2291 C CA . ASP B 1 136 ? -3.119 25.047 0.982 1 97.62 136 ASP B CA 1
ATOM 2292 C C . ASP B 1 136 ? -4.023 24.703 2.164 1 97.62 136 ASP B C 1
ATOM 2294 O O . ASP B 1 136 ? -4.133 23.547 2.553 1 97.62 136 ASP B O 1
ATOM 2298 N N . THR B 1 137 ? -4.594 25.719 2.773 1 97.81 137 THR B N 1
ATOM 2299 C CA . THR B 1 137 ? -5.367 25.547 4 1 97.81 137 THR B CA 1
ATOM 2300 C C . THR B 1 137 ? -6.633 24.734 3.732 1 97.81 137 THR B C 1
ATOM 2302 O O . THR B 1 137 ? -7.133 24.047 4.621 1 97.81 137 THR B O 1
ATOM 2305 N N . ILE B 1 138 ? -7.117 24.812 2.537 1 98.25 138 ILE B N 1
ATOM 2306 C CA . ILE B 1 138 ? -8.266 23.984 2.186 1 98.25 138 ILE B CA 1
ATOM 2307 C C . ILE B 1 138 ? -7.867 22.516 2.217 1 98.25 138 ILE B C 1
ATOM 2309 O O . ILE B 1 138 ? -8.594 21.688 2.771 1 98.25 138 ILE B O 1
ATOM 2313 N N . ASP B 1 139 ? -6.68 22.203 1.612 1 98.56 139 ASP B N 1
ATOM 2314 C CA . ASP B 1 139 ? -6.168 20.844 1.682 1 98.56 139 ASP B CA 1
ATOM 2315 C C . ASP B 1 139 ? -6.047 20.375 3.131 1 98.56 139 ASP B C 1
ATOM 2317 O O . ASP B 1 139 ? -6.473 19.266 3.471 1 98.56 139 ASP B O 1
ATOM 2321 N N . GLN B 1 140 ? -5.488 21.219 3.957 1 98.75 140 GLN B N 1
ATOM 2322 C CA . GLN B 1 140 ? -5.293 20.859 5.359 1 98.75 140 GLN B CA 1
ATOM 2323 C C . GLN B 1 140 ? -6.621 20.516 6.027 1 98.75 140 GLN B C 1
ATOM 2325 O O . GLN B 1 140 ? -6.746 19.484 6.672 1 98.75 140 GLN B O 1
ATOM 2330 N N . ASP B 1 141 ? -7.602 21.375 5.832 1 98.75 141 ASP B N 1
ATOM 2331 C CA . ASP B 1 141 ? -8.906 21.188 6.469 1 98.75 141 ASP B CA 1
ATOM 2332 C C . ASP B 1 141 ? -9.539 19.875 6.055 1 98.75 141 ASP B C 1
ATOM 2334 O O . ASP B 1 141 ? -9.984 19.094 6.902 1 98.75 141 ASP B O 1
ATOM 2338 N N . TYR B 1 142 ? -9.547 19.562 4.816 1 98.81 142 TYR B N 1
ATOM 2339 C CA . TYR B 1 142 ? -10.273 18.406 4.316 1 98.81 142 TYR B CA 1
ATOM 2340 C C . TYR B 1 142 ? -9.477 17.125 4.535 1 98.81 142 TYR B C 1
ATOM 2342 O O . TYR B 1 142 ? -10.047 16.062 4.766 1 98.81 142 TYR B O 1
ATOM 2350 N N . LEU B 1 143 ? -8.141 17.203 4.449 1 98.94 143 LEU B N 1
ATOM 2351 C CA . LEU B 1 143 ? -7.336 16.016 4.715 1 98.94 143 LEU B CA 1
ATOM 2352 C C . LEU B 1 143 ? -7.383 15.641 6.195 1 98.94 143 LEU B C 1
ATOM 2354 O O . LEU B 1 143 ? -7.332 14.461 6.547 1 98.94 143 LEU B O 1
ATOM 2358 N N . GLU B 1 144 ? -7.508 16.641 7.043 1 98.94 144 GLU B N 1
ATOM 2359 C CA . GLU B 1 144 ? -7.723 16.359 8.453 1 98.94 144 GLU B CA 1
ATOM 2360 C C . GLU B 1 144 ? -9.07 15.672 8.68 1 98.94 144 GLU B C 1
ATOM 2362 O O . GLU B 1 144 ? -9.18 14.75 9.5 1 98.94 144 GLU B O 1
ATOM 2367 N N . LYS B 1 145 ? -10.102 16.109 7.953 1 98.88 145 LYS B N 1
ATOM 2368 C CA . LYS B 1 145 ? -11.391 15.438 8.016 1 98.88 145 LYS B CA 1
ATOM 2369 C C . LYS B 1 145 ? -11.289 14.008 7.48 1 98.88 145 LYS B C 1
ATOM 2371 O O . LYS B 1 145 ? -11.883 13.086 8.039 1 98.88 145 LYS B O 1
ATOM 2376 N N . PHE B 1 146 ? -10.539 13.875 6.398 1 98.94 146 PHE B N 1
ATOM 2377 C CA . PHE B 1 146 ? -10.289 12.562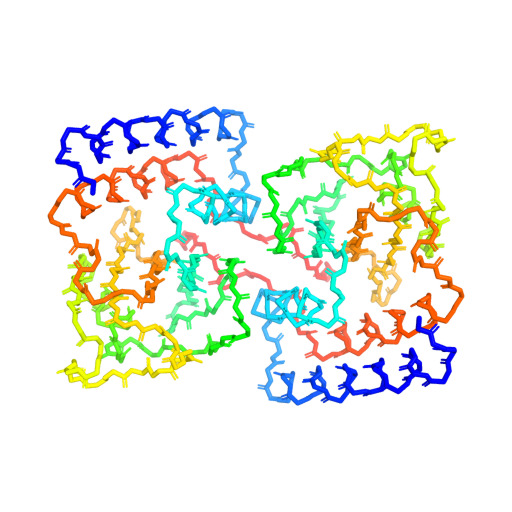 5.809 1 98.94 146 PHE B CA 1
ATOM 2378 C C . PHE B 1 146 ? -9.672 11.617 6.836 1 98.94 146 PHE B C 1
ATOM 2380 O O . PHE B 1 146 ? -10.172 10.508 7.031 1 98.94 146 PHE B O 1
ATOM 2387 N N . VAL B 1 147 ? -8.664 12.055 7.492 1 98.94 147 VAL B N 1
ATOM 2388 C CA . VAL B 1 147 ? -7.945 11.258 8.477 1 98.94 147 VAL B CA 1
ATOM 2389 C C . VAL B 1 147 ? -8.859 10.961 9.664 1 98.94 147 VAL B C 1
ATOM 2391 O O . VAL B 1 147 ? -8.867 9.836 10.18 1 98.94 147 VAL B O 1
ATOM 2394 N N . ALA B 1 148 ? -9.617 11.953 10.094 1 98.75 148 ALA B N 1
ATOM 2395 C CA . ALA B 1 148 ? -10.531 11.75 11.219 1 98.75 148 ALA B CA 1
ATOM 2396 C C . ALA B 1 148 ? -11.531 10.641 10.914 1 98.75 148 ALA B C 1
ATOM 2398 O O . ALA B 1 148 ? -11.773 9.773 11.758 1 98.75 148 ALA B O 1
ATOM 2399 N N . LEU B 1 149 ? -12.109 10.672 9.742 1 98.81 149 LEU B N 1
ATOM 2400 C CA . LEU B 1 149 ? -13.062 9.648 9.32 1 98.81 149 LEU B CA 1
ATOM 2401 C C . LEU B 1 149 ? -12.398 8.281 9.266 1 98.81 149 LEU B C 1
ATOM 2403 O O . LEU B 1 149 ? -12.961 7.293 9.734 1 98.81 149 LEU B O 1
ATOM 2407 N N . LEU B 1 150 ? -11.219 8.211 8.688 1 98.88 150 LEU B N 1
ATOM 2408 C CA . LEU B 1 150 ? -10.461 6.969 8.562 1 98.88 150 LEU B CA 1
ATOM 2409 C C . LEU B 1 150 ? -10.18 6.367 9.938 1 98.88 150 LEU B C 1
ATOM 2411 O O . LEU B 1 150 ? -10.422 5.176 10.156 1 98.88 150 LEU B O 1
ATOM 2415 N N . VAL B 1 151 ? -9.703 7.199 10.828 1 98.62 151 VAL B N 1
ATOM 2416 C CA . VAL B 1 151 ? -9.344 6.742 12.164 1 98.62 151 VAL B CA 1
ATOM 2417 C C . VAL B 1 151 ? -10.602 6.289 12.906 1 98.62 151 VAL B C 1
ATOM 2419 O O . VAL B 1 151 ? -10.586 5.266 13.594 1 98.62 151 VAL B O 1
ATOM 2422 N N . GLU B 1 152 ? -11.688 6.996 12.758 1 97.81 152 GLU B N 1
ATOM 2423 C CA . GLU B 1 152 ? -12.938 6.688 13.445 1 97.81 152 GLU B CA 1
ATOM 2424 C C . GLU B 1 152 ? -13.492 5.344 12.992 1 97.81 152 GLU B C 1
ATOM 2426 O O . GLU B 1 152 ? -13.992 4.562 13.812 1 97.81 152 GLU B O 1
ATOM 2431 N N . LYS B 1 153 ? -13.359 5.004 11.727 1 98.25 153 LYS B N 1
ATOM 2432 C CA . LYS B 1 153 ? -14.047 3.846 11.156 1 98.25 153 LYS B CA 1
ATOM 2433 C C . LYS B 1 153 ? -13.141 2.615 11.156 1 98.25 153 LYS B C 1
ATOM 2435 O O . LYS B 1 153 ? -13.578 1.521 10.789 1 98.25 153 LYS B O 1
ATOM 2440 N N . THR B 1 154 ? -11.938 2.744 11.609 1 98.31 154 THR B N 1
ATOM 2441 C CA . THR B 1 154 ? -10.945 1.679 11.492 1 98.31 154 THR B CA 1
ATOM 2442 C C . THR B 1 154 ? -10.641 1.08 12.867 1 98.31 154 THR B C 1
ATOM 2444 O O . THR B 1 154 ? -10.492 1.809 13.852 1 98.31 154 THR B O 1
ATOM 2447 N N . ASP B 1 155 ? -10.672 -0.259 12.969 1 97.44 155 ASP B N 1
ATOM 2448 C CA . ASP B 1 155 ? -10.125 -0.968 14.117 1 97.44 155 ASP B CA 1
ATOM 2449 C C . ASP B 1 155 ? -8.617 -1.16 13.977 1 97.44 155 ASP B C 1
ATOM 2451 O O . ASP B 1 155 ? -8.164 -2 13.195 1 97.44 155 ASP B O 1
ATOM 2455 N N . TRP B 1 156 ? -7.891 -0.374 14.68 1 96.75 156 TRP B N 1
ATOM 2456 C CA . TRP B 1 156 ? -6.441 -0.32 14.523 1 96.75 156 TRP B CA 1
ATOM 2457 C C . TRP B 1 156 ? -5.777 -1.53 15.172 1 96.75 156 TRP B C 1
ATOM 2459 O O . TRP B 1 156 ? -5.051 -1.395 16.156 1 96.75 156 TRP B O 1
ATOM 2469 N N . ASN B 1 157 ? -6.012 -2.635 14.617 1 95 157 ASN B N 1
ATOM 2470 C CA . ASN B 1 157 ? -5.492 -3.939 15.008 1 95 157 ASN B CA 1
ATOM 2471 C C . ASN B 1 157 ? -4.918 -4.695 13.812 1 95 157 ASN B C 1
ATOM 2473 O O . ASN B 1 157 ? -5.594 -4.852 12.789 1 95 157 ASN B O 1
ATOM 2477 N N . PHE B 1 158 ? -3.641 -5.129 13.969 1 95.81 158 PHE B N 1
ATOM 2478 C CA . PHE B 1 158 ? -2.961 -5.812 12.875 1 95.81 158 PHE B CA 1
ATOM 2479 C C . PHE B 1 158 ? -2.584 -7.234 13.273 1 95.81 158 PHE B C 1
ATOM 2481 O O . PHE B 1 158 ? -1.898 -7.934 12.523 1 95.81 158 PHE B O 1
ATOM 2488 N N . ALA B 1 159 ? -3.023 -7.711 14.359 1 92.62 159 ALA B N 1
ATOM 2489 C CA . ALA B 1 159 ? -2.514 -8.93 14.992 1 92.62 159 ALA B CA 1
ATOM 2490 C C . ALA B 1 159 ? -2.969 -10.172 14.227 1 92.62 159 ALA B C 1
ATOM 2492 O O . ALA B 1 159 ? -2.416 -11.258 14.414 1 92.62 159 ALA B O 1
ATOM 2493 N N . MET B 1 160 ? -3.93 -10.047 13.391 1 93.88 160 MET B N 1
ATOM 2494 C CA . MET B 1 160 ? -4.477 -11.211 12.695 1 93.88 160 MET B CA 1
ATOM 2495 C C . MET B 1 160 ? -3.543 -11.672 11.586 1 93.88 160 MET B C 1
ATOM 2497 O O . MET B 1 160 ? -3.697 -12.773 11.055 1 93.88 160 MET B O 1
ATOM 2501 N N . PHE B 1 161 ? -2.553 -10.828 11.258 1 94.94 161 PHE B N 1
ATOM 2502 C CA . PHE B 1 161 ? -1.646 -11.156 10.164 1 94.94 161 PHE B CA 1
ATOM 2503 C C . PHE B 1 161 ? -0.338 -11.727 10.703 1 94.94 161 PHE B C 1
ATOM 2505 O O . PHE B 1 161 ? 0.038 -11.461 11.844 1 94.94 161 PHE B O 1
ATOM 2512 N N . GLY B 1 162 ? 0.336 -12.438 9.82 1 90.31 162 GLY B N 1
ATOM 2513 C CA . GLY B 1 162 ? 1.677 -12.891 10.156 1 90.31 162 GLY B CA 1
ATOM 2514 C C . GLY B 1 162 ? 1.729 -14.352 10.57 1 90.31 162 GLY B C 1
ATOM 2515 O O . GLY B 1 162 ? 0.774 -15.094 10.352 1 90.31 162 GLY B O 1
ATOM 2516 N N . GLU B 1 163 ? 2.932 -14.758 10.992 1 83.94 163 GLU B N 1
ATOM 2517 C CA . GLU B 1 163 ? 3.158 -16.141 11.406 1 83.94 163 GLU B CA 1
ATOM 2518 C C . GLU B 1 163 ? 2.5 -16.438 12.75 1 83.94 163 GLU B C 1
ATOM 2520 O O . GLU B 1 163 ? 2.645 -15.656 13.703 1 83.94 163 GLU B O 1
ATOM 2525 N N . LYS B 1 164 ? 1.604 -17.422 12.742 1 71.5 164 LYS B N 1
ATOM 2526 C CA . LYS B 1 164 ? 0.997 -17.844 14.008 1 71.5 164 LYS B CA 1
ATOM 2527 C C . LYS B 1 164 ? 1.863 -18.859 14.719 1 71.5 164 LYS B C 1
ATOM 2529 O O . LYS B 1 164 ? 2.434 -19.75 14.086 1 71.5 164 LYS B O 1
ATOM 2534 N N . ARG B 1 165 ? 2.551 -18.375 15.828 1 57.34 165 ARG B N 1
ATOM 2535 C CA . ARG B 1 165 ? 3.32 -19.297 16.656 1 57.34 165 ARG B CA 1
ATOM 2536 C C . ARG B 1 165 ? 2.418 -20.359 17.281 1 57.34 165 ARG B C 1
ATOM 2538 O O . ARG B 1 165 ? 1.237 -20.109 17.531 1 57.34 165 ARG B O 1
#

Secondary structure (DSSP, 8-state):
--HHHHHHHHHHHHHHHHHHHTT--BHHHHHHHHHHHHHHH-TTEEEEEEEEE-SSEEEEEEEEES----EEETTSHHHHHHHHHTS-EEES-GGGSTTPPPS-TT--EEEEEEEEETTEEEEEEEEEESSTT---HHHHHHHHHHHHHHHHH-B---TTSS---/--HHHHHHHHHHHHHHHHHHHTT--BHHHHHHHHHHHHHHH-TTEEEEEEEEE-SSEEEEEEEEES----EEETTSHHHHHHHHHTS-EEES-GGGSTTPPPS-TT--EEEEEEEEETTEEEEEEEEEESSTT---HHHHHHHHHHHHHHHHH-B---TTSS---

Nearest PDB structures (foldseek):
  3rfb-assembly1_A  TM=9.940E-01  e=4.484E-24  Streptococcus pneumoniae R6
  5hl6-assembly1_A  TM=9.719E-01  e=2.314E-19  Burkholderia vietnamiensis G4
  1vhm-assembly1_A  TM=9.604E-01  e=9.700E-18  Escherichia coli
  3ksf-assembly2_D  TM=9.728E-01  e=4.810E-17  Staphylococcus aureus subsp. aureus MRSA252
  8dgd-assembly1_A  TM=9.213E-01  e=9.700E-18  Klebsiella pneumoniae subsp. pneumoniae HS11286